Protein AF-A0A934A0W3-F1 (afdb_monomer)

Radius of gyration: 24.28 Å; Cα contacts (8 Å, |Δi|>4): 350; chains: 1; bounding box: 91×35×46 Å

Secondary structure (DSSP, 8-state):
-HHHHHHHHHHHHHHHHHHHHHHHHHHHHHHHHHHHHHHHHHS----STT--EETTEE--TTSEEETTTEEEEEETTEEEEEE-HHHHHHSTTPEEE-PPTT-EE-TTSEEEEEEETTEEEEEE-SS-EEEEEE---SBHHHH--SEEEEESSSGGGGS--HHHHHHHHHHHHHHHHHHIIIII--PPPTTS---GGGGGGS-HHHHHHHHHHHH----EE-

Mean predicted aligned error: 11.13 Å

pLDDT: mean 82.37, std 14.2, range [37.12, 97.44]

Sequence (222 aa):
MEGVLGFLTGLLARLGLLFAVPVAMALLLGVIALVMKLVRAAQPQPALAGAPTASWLSFDPEAAYAPGHTFLRAAGARLRIGLDDLALRLLPGAEVRGPDAGQELQAGDPLAVLRLGALEVPIPSPVPGKIVARNEARDLRSAGWLVEIEPVGEAHRSLPKGEAARAWLTQEAGRLVSFAERELGIAAADGGEVTIRSLDSVPEEKWRALLKEFLKSEARRG

Solvent-accessible surface area (backbone atoms only — not comparable to full-atom values): 12086 Å² total; per-residue (Å²): 116,70,69,59,56,56,48,51,52,55,50,51,54,54,51,52,52,65,52,49,52,57,52,52,49,51,52,49,52,48,50,52,54,48,50,52,49,51,50,61,71,66,45,72,62,77,77,55,78,88,46,57,62,24,77,91,35,47,55,61,58,83,27,26,45,40,87,43,35,33,30,39,33,79,56,81,91,27,35,34,34,23,68,35,49,65,45,53,60,74,42,73,86,26,34,72,43,68,60,70,72,69,42,76,40,49,60,61,39,69,58,31,32,31,36,44,89,63,34,34,37,39,38,44,23,87,47,29,26,31,32,73,40,69,53,84,55,65,48,59,78,74,40,74,31,50,36,30,27,44,58,58,78,65,70,68,73,79,36,36,38,40,68,54,30,37,54,49,45,34,50,51,50,54,50,48,37,56,43,33,38,73,78,68,68,43,75,54,47,104,78,65,47,66,69,64,86,59,53,93,75,54,54,69,67,62,48,39,52,50,38,35,69,47,33,64,14,77,54,40,81,108

Foldseek 3Di:
DVVVVVVVVVVVVVVVVVVVVVVVVVVVVVVVVVVVVVVVLPPQPPLQDPADDLQPWGDDQQWFAAQLQWIWHDDDLKTFIAGGRVVCLLQPPKWWDDDDAFDWAAFQPFPTWIDRPQKTWGQGHNATFGFHDAQPDGDRSRSRTGTMTNGDDDSSVPGDHHVRVSNVVNVVLQVLQVLCCPLVVQHADPRSDRPSPCVVVGDPVSSQVSSCNRNVIRMDGD

Structure (mmCIF, N/CA/C/O backbone):
data_AF-A0A934A0W3-F1
#
_entry.id   AF-A0A934A0W3-F1
#
loop_
_atom_site.group_PDB
_atom_site.id
_atom_site.type_symbol
_atom_site.label_atom_id
_atom_site.label_alt_id
_atom_site.label_comp_id
_atom_site.label_asym_id
_atom_site.label_entity_id
_atom_site.label_seq_id
_atom_site.pdbx_PDB_ins_code
_atom_site.Cartn_x
_atom_site.Cartn_y
_atom_site.Cartn_z
_atom_site.occupancy
_atom_site.B_iso_or_equiv
_atom_site.auth_seq_id
_atom_site.auth_comp_id
_atom_site.auth_asym_id
_atom_site.auth_atom_id
_atom_site.pdbx_PDB_model_num
ATOM 1 N N . MET A 1 1 ? -70.389 10.464 24.548 1.00 59.00 1 MET A N 1
ATOM 2 C CA . MET A 1 1 ? -69.630 9.986 23.368 1.00 59.00 1 MET A CA 1
ATOM 3 C C . MET A 1 1 ? -68.654 11.029 22.818 1.00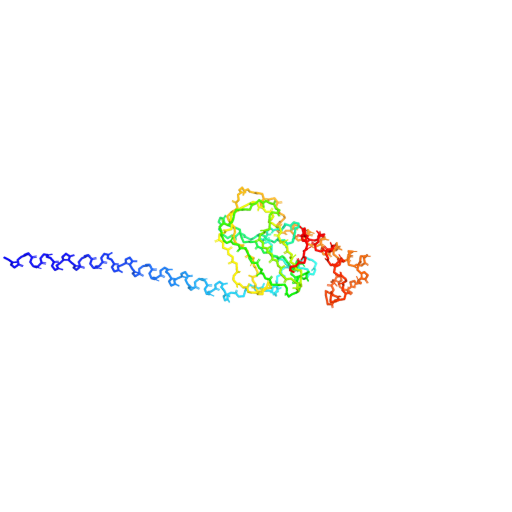 59.00 1 MET A C 1
ATOM 5 O O . MET A 1 1 ? -67.598 10.631 22.351 1.00 59.00 1 MET A O 1
ATOM 9 N N . GLU A 1 2 ? -68.930 12.333 22.929 1.00 60.69 2 GLU A N 1
ATOM 10 C CA . GLU A 1 2 ? -68.061 13.396 22.379 1.00 60.69 2 GLU A CA 1
ATOM 11 C C . GLU A 1 2 ? -66.665 13.492 23.033 1.00 60.69 2 GLU A C 1
ATOM 13 O O . GLU A 1 2 ? -65.673 13.705 22.340 1.00 60.69 2 GLU A O 1
ATOM 18 N N . GLY A 1 3 ? -66.543 13.231 24.341 1.00 65.00 3 GLY A N 1
ATOM 19 C CA . GLY A 1 3 ? -65.247 13.277 25.041 1.00 65.00 3 GLY A CA 1
ATOM 20 C C . GLY A 1 3 ? -64.248 12.185 24.630 1.00 65.00 3 GLY A C 1
ATOM 21 O O . GLY A 1 3 ? -63.042 12.414 24.657 1.00 65.00 3 GLY A O 1
ATOM 22 N N . VAL A 1 4 ? -64.727 11.016 24.190 1.00 70.44 4 VAL A N 1
ATOM 23 C CA . VAL A 1 4 ? -63.865 9.896 23.760 1.00 70.44 4 VAL A CA 1
ATOM 24 C C . VAL A 1 4 ? -63.236 10.191 22.394 1.00 70.44 4 VAL A C 1
ATOM 26 O O . VAL A 1 4 ? -62.063 9.899 22.176 1.00 70.44 4 VAL A O 1
ATOM 29 N N . LEU A 1 5 ? -63.983 10.842 21.498 1.00 70.06 5 LEU A N 1
ATOM 30 C CA . LEU A 1 5 ? -63.513 11.205 20.160 1.00 70.06 5 LEU A CA 1
ATOM 31 C C . LEU A 1 5 ? -62.466 12.334 20.200 1.00 70.06 5 LEU A C 1
ATOM 33 O O . LEU A 1 5 ? -61.468 12.278 19.480 1.00 70.06 5 LEU A O 1
ATOM 37 N N . GLY A 1 6 ? -62.638 13.315 21.095 1.00 70.06 6 GLY A N 1
ATOM 38 C CA . GLY A 1 6 ? -61.639 14.362 21.350 1.00 70.06 6 GLY A CA 1
ATOM 39 C C . GLY A 1 6 ? -60.352 13.825 21.994 1.00 70.06 6 GLY A C 1
ATOM 40 O O . GLY A 1 6 ? -59.249 14.262 21.667 1.00 70.06 6 GLY A O 1
ATOM 41 N N . PHE A 1 7 ? -60.473 12.818 22.865 1.00 71.00 7 PHE A N 1
ATOM 42 C CA . PHE A 1 7 ? -59.318 12.182 23.498 1.00 71.00 7 PHE A CA 1
ATOM 43 C C . PHE A 1 7 ? -58.517 11.319 22.509 1.00 71.00 7 PHE A C 1
ATOM 45 O O . PHE A 1 7 ? -57.290 11.401 22.478 1.00 71.00 7 PHE A O 1
ATOM 52 N N . LEU A 1 8 ? -59.192 10.547 21.645 1.00 68.19 8 LEU A N 1
ATOM 53 C CA . LEU A 1 8 ? -58.536 9.752 20.598 1.00 68.19 8 LEU A CA 1
ATOM 54 C C . LEU A 1 8 ? -57.828 10.621 19.551 1.00 68.19 8 LEU A C 1
ATOM 56 O O . LEU A 1 8 ? -56.711 10.304 19.151 1.00 68.19 8 LEU A O 1
ATOM 60 N N . THR A 1 9 ? -58.441 11.727 19.131 1.00 71.81 9 THR A N 1
ATOM 61 C CA . THR A 1 9 ? -57.832 12.654 18.160 1.00 71.81 9 THR A CA 1
ATOM 62 C C . THR A 1 9 ? -56.606 13.366 18.739 1.00 71.81 9 THR A C 1
ATOM 64 O O . THR A 1 9 ? -55.568 13.427 18.079 1.00 71.81 9 THR A O 1
ATOM 67 N N . GLY A 1 10 ? -56.664 13.814 19.998 1.00 70.44 10 GLY A N 1
ATOM 68 C CA . GLY A 1 10 ? -55.508 14.392 20.694 1.00 70.44 10 GLY A CA 1
ATOM 69 C C . GLY A 1 10 ? -54.366 13.394 20.936 1.00 70.44 10 GLY A C 1
ATOM 70 O O . GLY A 1 10 ? -53.190 13.754 20.830 1.00 70.44 10 GLY A O 1
ATOM 71 N N . LEU A 1 11 ? -54.693 12.128 21.219 1.00 71.44 11 LEU A N 1
ATOM 72 C CA . LEU A 1 11 ? -53.709 11.061 21.420 1.00 71.44 11 LEU A CA 1
ATOM 73 C C . LEU A 1 11 ? -53.010 10.671 20.108 1.00 71.44 11 LEU A C 1
ATOM 75 O O . LEU A 1 11 ? -51.785 10.543 20.084 1.00 71.44 11 LEU A O 1
ATOM 79 N N . LEU A 1 12 ? -53.764 10.558 19.009 1.00 72.25 12 LEU A N 1
ATOM 80 C CA . LEU A 1 12 ? -53.226 10.293 17.671 1.00 72.25 12 LEU A CA 1
ATOM 81 C C . LEU A 1 12 ? -52.304 11.424 17.188 1.00 72.25 12 LEU A C 1
ATOM 83 O O . LEU A 1 12 ? -51.239 11.148 16.637 1.00 72.25 12 LEU A O 1
ATOM 87 N N . ALA A 1 13 ? -52.652 12.686 17.461 1.00 71.75 13 ALA A N 1
ATOM 88 C CA . ALA A 1 13 ? -51.803 13.831 17.127 1.00 71.75 13 ALA A CA 1
ATOM 89 C C . ALA A 1 13 ? -50.462 13.820 17.891 1.00 71.75 13 ALA A C 1
ATOM 91 O O . ALA A 1 13 ? -49.409 14.093 17.310 1.00 71.75 13 ALA A O 1
ATOM 92 N N . ARG A 1 14 ? -50.471 13.455 19.182 1.00 66.50 14 ARG A N 1
ATOM 93 C CA . ARG A 1 14 ? -49.244 13.342 19.997 1.00 66.50 14 ARG A CA 1
ATOM 94 C C . ARG A 1 14 ? -48.360 12.164 19.591 1.00 66.50 14 ARG A C 1
ATOM 96 O O . ARG A 1 14 ? -47.140 12.311 19.572 1.00 66.50 14 ARG A O 1
ATOM 103 N N . LEU A 1 15 ? -48.955 11.026 19.232 1.00 70.06 15 LEU A N 1
ATOM 104 C CA . LEU A 1 15 ? -48.224 9.876 18.690 1.00 70.06 15 LEU A CA 1
ATOM 105 C C . LEU A 1 15 ? -47.585 10.205 17.335 1.00 70.06 15 LEU A C 1
ATOM 107 O O . LEU A 1 15 ? -46.418 9.890 17.127 1.00 70.06 15 LEU A O 1
ATOM 111 N N . GLY A 1 16 ? -48.296 10.913 16.452 1.00 71.31 16 GLY A N 1
ATOM 112 C CA . GLY A 1 16 ? -47.745 11.369 15.172 1.00 71.31 16 GLY A CA 1
ATOM 113 C C . GLY A 1 16 ? -46.494 12.239 15.336 1.00 71.31 16 GLY A C 1
ATOM 114 O O . GLY A 1 16 ? -45.506 12.034 14.633 1.00 71.31 16 GLY A O 1
ATOM 115 N N . LEU A 1 17 ? -46.488 13.150 16.316 1.00 69.75 17 LEU A N 1
ATOM 116 C CA . LEU A 1 17 ? -45.333 14.008 16.606 1.00 69.75 17 LEU A CA 1
ATOM 117 C C . LEU A 1 17 ? -44.132 13.219 17.161 1.00 69.75 17 LEU A C 1
ATOM 119 O O . LEU A 1 17 ? -42.989 13.496 16.794 1.00 69.75 17 LEU A O 1
ATOM 123 N N . LEU A 1 18 ? -44.389 12.207 17.999 1.00 74.88 18 LEU A N 1
ATOM 124 C CA . LEU A 1 18 ? -43.361 11.331 18.574 1.00 74.88 18 LEU A CA 1
ATOM 125 C C . LEU A 1 18 ? -42.627 10.491 17.528 1.00 74.88 18 LEU A C 1
ATOM 127 O O . LEU A 1 18 ? -41.458 10.194 17.737 1.00 74.88 18 LEU A O 1
ATOM 131 N N . PHE A 1 19 ? -43.273 10.134 16.414 1.00 79.06 19 PHE A N 1
ATOM 132 C CA . PHE A 1 19 ? -42.626 9.407 15.315 1.00 79.06 19 PHE A CA 1
ATOM 133 C C . PHE A 1 19 ? -42.090 10.329 14.215 1.00 79.06 19 PHE A C 1
ATOM 135 O O . PHE A 1 19 ? -41.085 10.001 13.585 1.00 79.06 19 PHE A O 1
ATOM 142 N N . ALA A 1 20 ? -42.684 11.508 14.020 1.00 82.56 20 ALA A N 1
ATOM 143 C CA . ALA A 1 20 ? -42.208 12.477 13.035 1.00 82.56 20 ALA A CA 1
ATOM 144 C C . ALA A 1 20 ? -40.792 12.987 13.351 1.00 82.56 20 ALA A C 1
ATOM 146 O O . ALA A 1 20 ? -39.960 13.095 12.451 1.00 82.56 20 ALA A O 1
ATOM 147 N N . VAL A 1 21 ? -40.490 13.257 14.627 1.00 84.81 21 VAL A N 1
ATOM 148 C CA . VAL A 1 21 ? -39.180 13.791 15.036 1.00 84.81 21 VAL A CA 1
ATOM 149 C C . VAL A 1 21 ? -38.040 12.771 14.852 1.00 84.81 21 VAL A C 1
ATOM 151 O O . VAL A 1 21 ? -37.040 13.132 14.233 1.00 84.81 21 VAL A O 1
ATOM 154 N N . PRO A 1 22 ? -38.151 11.498 15.286 1.00 84.94 22 PRO A N 1
ATOM 155 C CA . PRO A 1 22 ? -37.137 10.476 15.024 1.00 84.94 22 PRO A CA 1
ATOM 156 C C . PRO A 1 22 ? -36.930 10.196 13.538 1.00 84.94 22 PRO A C 1
ATOM 158 O O . PRO A 1 22 ? -35.794 10.015 13.113 1.00 84.94 22 PRO A O 1
ATOM 161 N N . VAL A 1 23 ? -38.004 10.188 12.741 1.00 90.00 23 VAL A N 1
ATOM 162 C CA . VAL A 1 23 ? -37.904 9.976 11.289 1.00 90.00 23 VAL A CA 1
ATOM 163 C C . VAL A 1 23 ? -37.172 11.143 10.628 1.00 90.00 23 VAL A C 1
ATOM 165 O O . VAL A 1 23 ? -36.243 10.918 9.855 1.00 90.00 23 VAL A O 1
ATOM 168 N N . ALA A 1 24 ? -37.512 12.385 10.981 1.00 87.56 24 ALA A N 1
ATOM 169 C CA . ALA A 1 24 ? -36.798 13.564 10.496 1.00 87.56 24 ALA A CA 1
ATOM 170 C C . ALA A 1 24 ? -35.322 13.568 10.938 1.00 87.56 24 ALA A C 1
ATOM 172 O O . ALA A 1 24 ? -34.443 13.879 10.136 1.00 87.56 24 ALA A O 1
ATOM 173 N N . MET A 1 25 ? -35.033 13.160 12.179 1.00 87.06 25 MET A N 1
ATOM 174 C CA . MET A 1 25 ? -33.668 13.037 12.700 1.00 87.06 25 MET A CA 1
ATOM 175 C C . MET A 1 25 ? -32.871 11.959 11.954 1.00 87.06 25 MET A C 1
ATOM 177 O O . MET A 1 25 ? -31.725 12.190 11.580 1.00 87.06 25 MET A O 1
ATOM 181 N N . ALA A 1 26 ? -33.471 10.796 11.691 1.00 89.19 26 ALA A N 1
ATOM 182 C CA . ALA A 1 26 ? -32.835 9.712 10.946 1.00 89.19 26 ALA A CA 1
ATOM 183 C C . ALA A 1 26 ? -32.552 10.112 9.491 1.00 89.19 26 ALA A C 1
ATOM 185 O O . ALA A 1 26 ? -31.470 9.829 8.977 1.00 89.19 26 ALA A O 1
ATOM 186 N N . LEU A 1 27 ? -33.482 10.826 8.847 1.00 92.44 27 LEU A N 1
ATOM 187 C CA . LEU A 1 27 ? -33.280 11.388 7.510 1.00 92.44 27 LEU A CA 1
ATOM 188 C C . LEU A 1 27 ? -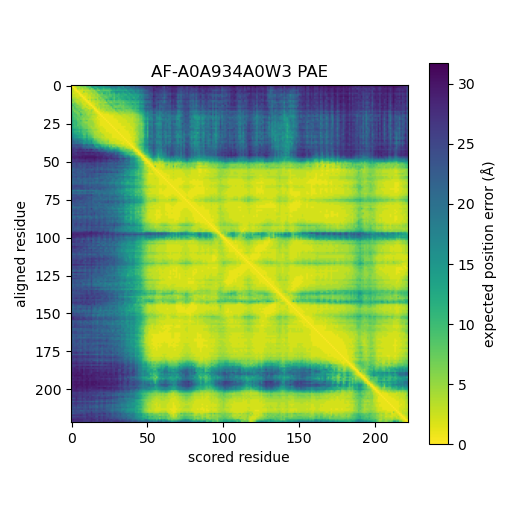32.154 12.425 7.507 1.00 92.44 27 LEU A C 1
ATOM 190 O O . LEU A 1 27 ? -31.287 12.372 6.640 1.00 92.44 27 LEU A O 1
ATOM 194 N N . LEU A 1 28 ? -32.110 13.318 8.500 1.00 92.12 28 LEU A N 1
ATOM 195 C CA . LEU A 1 28 ? -31.051 14.319 8.630 1.00 92.12 28 LEU A CA 1
ATOM 196 C C . LEU A 1 28 ? -29.677 13.666 8.840 1.00 92.12 28 LEU A C 1
ATOM 198 O O . LEU A 1 28 ? -28.723 14.016 8.150 1.00 92.12 28 LEU A O 1
ATOM 202 N N . LEU A 1 29 ? -29.576 12.680 9.737 1.00 91.56 29 LEU A N 1
ATOM 203 C CA . LEU A 1 29 ? -28.344 11.917 9.960 1.00 91.56 29 LEU A CA 1
ATOM 204 C C . LEU A 1 29 ? -27.926 11.133 8.709 1.00 91.56 29 LEU A C 1
ATOM 206 O O . LEU A 1 29 ? -26.739 11.084 8.391 1.00 91.56 29 LEU A O 1
ATOM 210 N N . GLY A 1 30 ? -28.885 10.574 7.968 1.00 85.56 30 GLY A N 1
ATOM 211 C CA . GLY A 1 30 ? -28.646 9.901 6.692 1.00 85.56 30 GLY A CA 1
ATOM 212 C C . GLY A 1 30 ? -28.110 10.848 5.618 1.00 85.56 30 GLY A C 1
ATOM 213 O O . GLY A 1 30 ? -27.139 10.515 4.941 1.00 85.56 30 GLY A O 1
ATOM 214 N N . VAL A 1 31 ? -28.674 12.054 5.508 1.00 86.00 31 VAL A N 1
ATOM 215 C CA . VAL A 1 31 ? -28.188 13.104 4.600 1.00 86.00 31 VAL A CA 1
ATOM 216 C C . VAL A 1 31 ? -26.795 13.569 5.011 1.00 86.00 31 VAL A C 1
ATOM 218 O O . VAL A 1 31 ? -25.926 13.665 4.153 1.00 86.00 31 VAL A O 1
ATOM 221 N N . ILE A 1 32 ? -26.533 13.786 6.303 1.00 80.31 32 ILE A N 1
ATOM 222 C CA . ILE A 1 32 ? -25.193 14.141 6.797 1.00 80.31 32 ILE A CA 1
ATOM 223 C C . ILE A 1 32 ? -24.192 13.029 6.469 1.00 80.31 32 ILE A C 1
ATOM 225 O O . ILE A 1 32 ? -23.113 13.312 5.957 1.00 80.31 32 ILE A O 1
ATOM 229 N N . ALA A 1 33 ? -24.537 11.762 6.699 1.00 69.00 33 ALA A N 1
ATOM 230 C CA . ALA A 1 33 ? -23.673 10.631 6.369 1.00 69.00 33 ALA A CA 1
ATOM 231 C C . ALA A 1 33 ? -23.427 10.508 4.855 1.00 69.00 33 ALA A C 1
ATOM 233 O O . ALA A 1 33 ? -22.303 10.220 4.438 1.00 69.00 33 ALA A O 1
ATOM 234 N N . LEU A 1 34 ? -24.449 10.765 4.033 1.00 75.44 34 LEU A N 1
ATOM 235 C CA . LEU A 1 34 ? -24.351 10.769 2.576 1.00 75.44 34 LEU A CA 1
ATOM 236 C C . LEU A 1 34 ? -23.472 11.919 2.080 1.00 75.44 34 LEU A C 1
ATOM 238 O O . LEU A 1 34 ? -22.562 11.685 1.292 1.00 75.44 34 LEU A O 1
ATOM 242 N N . VAL A 1 35 ? -23.678 13.135 2.587 1.00 75.56 35 VAL A N 1
ATOM 243 C CA . VAL A 1 35 ? -22.840 14.303 2.291 1.00 75.56 35 VAL A CA 1
ATOM 244 C C . VAL A 1 35 ? -21.406 14.041 2.735 1.00 75.56 35 VAL A C 1
ATOM 246 O O . VAL A 1 35 ? -20.491 14.282 1.964 1.00 75.56 35 VAL A O 1
ATOM 249 N N . MET A 1 36 ? -21.177 13.459 3.912 1.00 66.06 36 MET A N 1
ATOM 250 C CA . MET A 1 36 ? -19.836 13.081 4.370 1.00 66.06 36 MET A CA 1
ATOM 251 C C . MET A 1 36 ? -19.199 12.002 3.486 1.00 66.06 36 MET A C 1
ATOM 253 O O . MET A 1 36 ? -17.994 12.053 3.253 1.00 66.06 36 MET A O 1
ATOM 257 N N . LYS A 1 37 ? -19.971 11.039 2.965 1.00 60.91 37 LYS A N 1
ATOM 258 C CA . LYS A 1 37 ? -19.494 10.057 1.975 1.00 60.91 37 LYS A CA 1
ATOM 259 C C . LYS A 1 37 ? -19.127 10.726 0.653 1.00 60.91 37 LYS A C 1
ATOM 261 O O . LYS A 1 37 ? -18.046 10.465 0.141 1.00 60.91 37 LYS A O 1
ATOM 266 N N . LEU A 1 38 ? -19.985 11.606 0.142 1.00 63.31 38 LEU A N 1
ATOM 267 C CA . LEU A 1 38 ? -19.758 12.345 -1.100 1.00 63.31 38 LEU A CA 1
ATOM 268 C C . LEU A 1 38 ? -18.568 13.294 -0.970 1.00 63.31 38 LEU A C 1
ATOM 270 O O . LEU A 1 38 ? -17.714 13.303 -1.840 1.00 63.31 38 LEU A O 1
ATOM 274 N N . VAL A 1 39 ? -18.449 14.018 0.144 1.00 62.41 39 VAL A N 1
ATOM 275 C CA . VAL A 1 39 ? -17.303 14.882 0.446 1.00 62.41 39 VAL A CA 1
ATOM 276 C C . VAL A 1 39 ? -16.032 14.055 0.606 1.00 62.41 39 VAL A C 1
ATOM 278 O O . VAL A 1 39 ? -15.012 14.466 0.090 1.00 62.41 39 VAL A O 1
ATOM 281 N N . ARG A 1 40 ? -16.051 12.878 1.245 1.00 55.53 40 ARG A N 1
ATOM 282 C CA . ARG A 1 40 ? -14.865 11.998 1.343 1.00 55.53 40 ARG A CA 1
ATOM 283 C C . ARG A 1 40 ? -14.474 11.345 0.015 1.00 55.53 40 ARG A C 1
ATOM 285 O O . ARG A 1 40 ? -13.294 11.102 -0.186 1.00 55.53 40 ARG A O 1
ATOM 292 N N . ALA A 1 41 ? -15.443 11.053 -0.851 1.00 51.50 41 ALA A N 1
ATOM 293 C CA . ALA A 1 41 ? -15.217 10.532 -2.199 1.00 51.50 41 ALA A CA 1
ATOM 294 C C . ALA A 1 41 ? -14.770 11.630 -3.180 1.00 51.50 41 ALA A C 1
ATOM 296 O O . ALA A 1 41 ? -14.056 11.347 -4.135 1.00 51.50 41 ALA A O 1
ATOM 297 N N . ALA A 1 42 ? -15.191 12.874 -2.934 1.00 41.03 42 ALA A N 1
ATOM 298 C CA . ALA A 1 42 ? -14.855 14.053 -3.723 1.00 41.03 42 ALA A CA 1
ATOM 299 C C . ALA A 1 42 ? -13.685 14.855 -3.149 1.00 41.03 42 ALA A C 1
ATOM 301 O O . ALA A 1 42 ? -13.209 15.759 -3.826 1.00 41.03 42 ALA A O 1
ATOM 302 N N . GLN A 1 43 ? -13.218 14.561 -1.930 1.00 43.69 43 GLN A N 1
ATOM 303 C CA . GLN A 1 43 ? -11.914 15.012 -1.476 1.00 43.69 43 GLN A CA 1
ATOM 304 C C . GLN A 1 43 ? -10.918 14.257 -2.346 1.00 43.69 43 GLN A C 1
ATOM 306 O O . GLN A 1 43 ? -10.766 13.046 -2.152 1.00 43.69 43 GLN A O 1
ATOM 311 N N . PRO A 1 44 ? -10.249 14.923 -3.306 1.00 37.12 44 PRO A N 1
ATOM 312 C CA . PRO A 1 44 ? -9.066 14.319 -3.863 1.00 37.12 44 PRO A CA 1
ATOM 313 C C . PRO A 1 44 ? -8.177 14.079 -2.651 1.00 37.12 44 PRO A C 1
ATOM 315 O O . PRO A 1 44 ? -7.837 15.020 -1.927 1.00 37.12 44 PRO A O 1
ATOM 318 N N . GLN A 1 45 ? -7.831 12.821 -2.377 1.00 46.94 45 GLN A N 1
ATOM 319 C CA . GLN A 1 45 ? -6.609 12.636 -1.621 1.00 46.94 45 GLN A CA 1
ATOM 320 C C . GLN A 1 45 ? -5.569 13.436 -2.382 1.00 46.94 45 GLN A C 1
ATOM 322 O O . GLN A 1 45 ? -5.526 13.290 -3.609 1.00 46.94 45 GLN A O 1
ATOM 327 N N . PRO A 1 46 ? -4.834 14.345 -1.723 1.00 43.31 46 PRO A N 1
ATOM 328 C CA . PRO A 1 46 ? -3.786 15.068 -2.398 1.00 43.31 46 PRO A CA 1
ATOM 329 C C . PRO A 1 46 ? -2.869 13.977 -2.923 1.00 43.31 46 PRO A C 1
ATOM 331 O O . PRO A 1 46 ? -2.150 13.332 -2.163 1.00 43.31 46 PRO A O 1
ATOM 334 N N . ALA A 1 47 ? -2.986 13.687 -4.215 1.00 47.06 47 ALA A N 1
ATOM 335 C CA . ALA A 1 47 ? -2.092 12.809 -4.917 1.00 47.06 47 ALA A CA 1
ATOM 336 C C . ALA A 1 47 ? -0.799 13.613 -5.002 1.00 47.06 47 ALA A C 1
ATOM 338 O O . ALA A 1 47 ? -0.530 14.292 -5.983 1.00 47.06 47 ALA A O 1
ATOM 339 N N . LEU A 1 48 ? -0.084 13.618 -3.876 1.00 52.22 48 LEU A N 1
ATOM 340 C CA . LEU A 1 48 ? 1.336 13.858 -3.707 1.00 52.22 48 LEU A CA 1
ATOM 341 C C . LEU A 1 48 ? 1.858 15.253 -4.107 1.00 52.22 48 LEU A C 1
ATOM 343 O O . LEU A 1 48 ? 3.019 15.558 -3.852 1.00 52.22 48 LEU A O 1
ATOM 347 N N . ALA A 1 49 ? 1.017 16.146 -4.635 1.00 45.81 49 ALA A N 1
ATOM 348 C CA . ALA A 1 49 ? 1.383 17.525 -4.934 1.00 45.81 49 ALA A CA 1
ATOM 349 C C . ALA A 1 49 ? 1.623 18.314 -3.632 1.00 45.81 49 ALA A C 1
ATOM 351 O O . ALA A 1 49 ? 0.682 18.684 -2.933 1.00 45.81 49 ALA A O 1
ATOM 352 N N . GLY A 1 50 ? 2.899 18.547 -3.306 1.00 56.75 50 GLY A N 1
ATOM 353 C CA . GLY A 1 50 ? 3.334 19.261 -2.099 1.00 56.75 50 GLY A CA 1
ATOM 354 C C . GLY A 1 50 ? 3.484 18.392 -0.843 1.00 56.75 50 GLY A C 1
ATOM 355 O O . GLY A 1 50 ? 3.753 18.934 0.227 1.00 56.75 50 GLY A O 1
ATOM 356 N N . ALA A 1 51 ? 3.329 17.068 -0.951 1.00 69.88 51 ALA A N 1
ATOM 357 C CA . ALA A 1 51 ? 3.599 16.162 0.164 1.00 69.88 51 ALA A CA 1
ATOM 358 C C . ALA A 1 51 ? 5.110 16.112 0.476 1.00 69.88 51 ALA A C 1
ATOM 360 O O . ALA A 1 51 ? 5.922 16.201 -0.452 1.00 69.88 51 ALA A O 1
ATOM 361 N N . PRO A 1 52 ? 5.509 15.937 1.752 1.00 78.75 52 PRO A N 1
ATOM 362 C CA . PRO A 1 52 ? 6.896 15.663 2.102 1.00 78.75 52 PRO A CA 1
ATOM 363 C C . PRO A 1 52 ? 7.443 14.472 1.315 1.00 78.75 52 PRO A C 1
ATOM 365 O O . PRO A 1 52 ? 6.728 13.503 1.040 1.00 78.75 52 PRO A O 1
ATOM 368 N N . THR A 1 53 ? 8.729 14.533 0.978 1.00 85.81 53 THR A N 1
ATOM 369 C CA . THR A 1 53 ? 9.404 13.458 0.255 1.00 85.81 53 THR A CA 1
ATOM 370 C C . THR A 1 53 ? 10.472 12.774 1.105 1.00 85.81 53 THR A C 1
ATOM 372 O O . THR A 1 53 ? 11.228 13.392 1.870 1.00 85.81 53 THR A O 1
ATOM 375 N N . ALA A 1 54 ? 10.525 11.456 0.962 1.00 84.00 54 ALA A N 1
ATOM 376 C CA . ALA A 1 54 ? 11.617 10.597 1.373 1.00 84.00 54 ALA A CA 1
ATOM 377 C C . ALA A 1 54 ? 12.388 10.223 0.102 1.00 84.00 54 ALA A C 1
ATOM 379 O O . ALA A 1 54 ? 11.937 9.388 -0.680 1.00 84.00 54 ALA A O 1
ATOM 380 N N . SER A 1 55 ? 13.517 10.893 -0.152 1.00 86.25 55 SER A N 1
ATOM 381 C CA . SER A 1 55 ? 14.159 10.880 -1.474 1.00 86.25 55 SER A CA 1
ATOM 382 C C . SER A 1 55 ? 13.183 11.391 -2.555 1.00 86.25 55 SER A C 1
ATOM 384 O O . SER A 1 55 ? 12.701 12.520 -2.453 1.00 86.25 55 SER A O 1
ATOM 386 N N . TRP A 1 56 ? 12.857 10.569 -3.552 1.00 84.94 56 TRP A N 1
ATOM 387 C CA . TRP A 1 56 ? 11.889 10.838 -4.621 1.00 84.94 56 TRP A CA 1
ATOM 388 C C . TRP A 1 56 ? 10.497 10.227 -4.365 1.00 84.94 56 TRP A C 1
ATOM 390 O O . TRP A 1 56 ? 9.604 10.362 -5.202 1.00 84.94 56 TRP A O 1
ATOM 400 N N . LEU A 1 57 ? 10.299 9.567 -3.219 1.00 89.38 57 LEU A N 1
ATOM 401 C CA . LEU A 1 57 ? 9.015 8.999 -2.810 1.00 89.38 57 LEU A CA 1
ATOM 402 C C . LEU A 1 57 ? 8.229 10.001 -1.979 1.00 89.38 57 LEU A C 1
ATOM 404 O O . LEU A 1 57 ? 8.730 10.527 -0.984 1.00 89.38 57 LEU A O 1
ATOM 408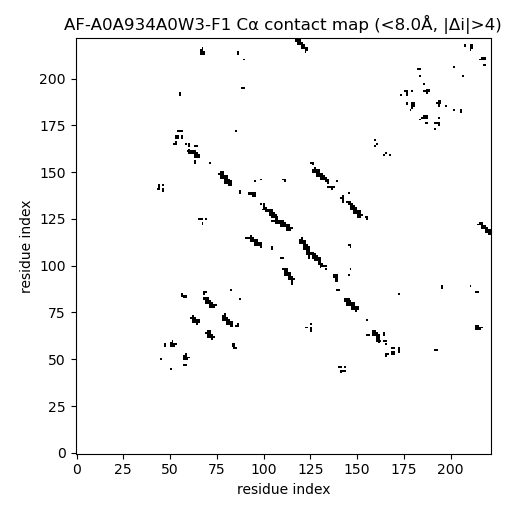 N N . SER A 1 58 ? 6.973 10.225 -2.335 1.00 90.00 58 SER A N 1
ATOM 409 C CA . SER A 1 58 ? 6.072 11.005 -1.490 1.00 90.00 58 SER A CA 1
ATOM 410 C C . SER A 1 58 ? 5.524 10.160 -0.339 1.00 90.00 58 SER A C 1
ATOM 412 O O . SER A 1 58 ? 5.218 8.978 -0.512 1.00 90.00 58 SER A O 1
ATOM 414 N N . PHE A 1 59 ? 5.375 10.762 0.842 1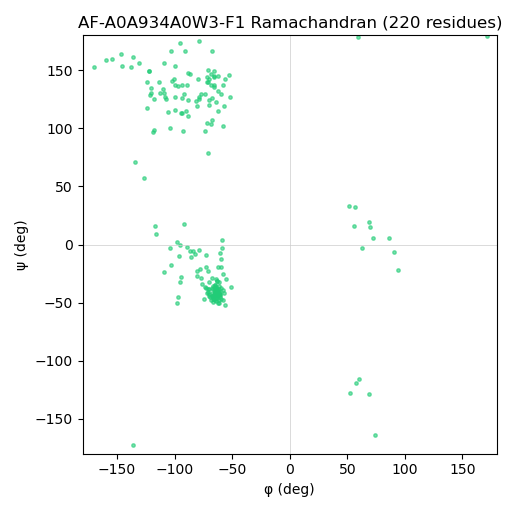.00 92.25 59 PHE A N 1
ATOM 415 C CA . PHE A 1 59 ? 4.873 10.057 2.023 1.00 92.25 59 PHE A CA 1
ATOM 416 C C . PHE A 1 59 ? 4.037 10.960 2.940 1.00 92.25 59 PHE A C 1
ATOM 418 O O . PHE A 1 59 ? 4.055 12.184 2.829 1.00 92.25 59 PHE A O 1
ATOM 425 N N . ASP A 1 60 ? 3.286 10.332 3.840 1.00 90.88 60 ASP A N 1
ATOM 426 C CA . ASP A 1 60 ? 2.495 10.973 4.883 1.00 90.88 60 ASP A CA 1
ATOM 427 C C . ASP A 1 60 ? 3.186 10.775 6.244 1.00 90.88 60 ASP A C 1
ATOM 429 O O . ASP A 1 60 ? 3.253 9.639 6.720 1.00 90.88 60 ASP A O 1
ATOM 433 N N . PRO A 1 61 ? 3.678 11.843 6.898 1.00 89.25 61 PRO A N 1
ATOM 434 C CA . PRO A 1 61 ? 4.322 11.751 8.210 1.00 89.25 61 PRO A CA 1
ATOM 435 C C . PRO A 1 61 ? 3.444 11.141 9.312 1.00 89.25 61 PRO A C 1
ATOM 437 O O . PRO A 1 61 ? 3.980 10.560 10.259 1.00 89.25 61 PRO A O 1
ATOM 440 N N . GLU A 1 62 ? 2.118 11.236 9.180 1.00 91.25 62 GLU A N 1
ATOM 441 C CA . GLU A 1 62 ? 1.148 10.741 10.165 1.00 91.25 62 GLU A CA 1
ATOM 442 C C . GLU A 1 62 ? 0.799 9.254 9.971 1.00 91.25 62 GLU A C 1
ATOM 444 O O . GLU A 1 62 ? 0.169 8.626 10.834 1.00 91.25 62 GLU A O 1
ATOM 449 N N . ALA A 1 63 ? 1.210 8.660 8.848 1.00 95.25 63 ALA A N 1
ATOM 450 C CA . ALA A 1 63 ? 1.000 7.249 8.559 1.00 95.25 63 ALA A CA 1
ATOM 451 C C . ALA A 1 63 ? 2.140 6.375 9.108 1.00 95.25 63 ALA A C 1
ATOM 453 O O . ALA A 1 63 ? 3.305 6.769 9.159 1.00 95.25 63 ALA A O 1
ATOM 454 N N . ALA A 1 64 ? 1.787 5.153 9.510 1.00 97.25 64 ALA A N 1
ATOM 455 C CA . ALA A 1 64 ? 2.747 4.078 9.756 1.00 97.25 64 ALA A CA 1
ATOM 456 C C . ALA A 1 64 ? 3.035 3.326 8.459 1.00 97.25 64 ALA A C 1
ATOM 458 O O . ALA A 1 64 ? 2.122 3.141 7.662 1.00 97.25 64 ALA A O 1
ATOM 459 N N . TYR A 1 65 ? 4.256 2.837 8.278 1.00 97.44 65 TYR A N 1
ATOM 460 C CA . TYR A 1 65 ? 4.655 2.117 7.068 1.00 97.44 65 TYR A CA 1
ATOM 461 C C . TYR A 1 65 ? 5.112 0.703 7.394 1.00 97.44 65 TYR A C 1
ATOM 463 O O . TYR A 1 65 ? 5.864 0.496 8.341 1.00 97.44 65 TYR A O 1
ATOM 471 N N . ALA A 1 66 ? 4.647 -0.279 6.627 1.00 97.25 66 ALA A N 1
ATOM 472 C CA . ALA A 1 66 ? 5.016 -1.676 6.816 1.00 97.25 66 ALA A CA 1
ATOM 473 C C . ALA A 1 66 ? 5.936 -2.186 5.693 1.00 97.25 66 ALA A C 1
ATOM 475 O O . ALA A 1 66 ? 5.856 -1.682 4.572 1.00 97.25 66 ALA A O 1
ATOM 476 N N . PRO A 1 67 ? 6.741 -3.239 5.942 1.00 94.88 67 PRO A N 1
ATOM 477 C CA . PRO A 1 67 ? 7.729 -3.751 4.983 1.00 94.88 67 PRO A CA 1
ATOM 478 C C . PRO A 1 67 ? 7.196 -4.234 3.625 1.00 94.88 67 PRO A C 1
ATOM 480 O O . PRO A 1 67 ? 7.999 -4.492 2.739 1.00 94.88 67 PRO A O 1
ATOM 483 N N . GLY A 1 68 ? 5.880 -4.412 3.471 1.00 95.81 68 GLY A N 1
ATOM 484 C CA . GLY A 1 68 ? 5.221 -4.725 2.194 1.00 95.81 68 GLY A CA 1
ATOM 485 C C . GLY A 1 68 ? 4.757 -3.489 1.418 1.00 95.81 68 GLY A C 1
ATOM 486 O O . GLY A 1 68 ? 3.868 -3.604 0.578 1.00 95.81 68 GLY A O 1
ATOM 487 N N . HIS A 1 69 ? 5.291 -2.307 1.745 1.00 96.38 69 HIS A N 1
ATOM 488 C CA . HIS A 1 69 ? 4.913 -1.017 1.154 1.00 96.38 69 HIS A CA 1
ATOM 489 C C . HIS A 1 69 ? 3.422 -0.677 1.279 1.00 96.38 69 HIS A C 1
ATOM 491 O O . HIS A 1 69 ? 2.819 0.009 0.449 1.00 96.38 69 HIS A O 1
ATOM 497 N N . THR A 1 70 ? 2.825 -1.138 2.378 1.00 96.00 70 THR A N 1
ATOM 498 C CA . THR A 1 70 ? 1.511 -0.689 2.824 1.00 96.00 70 THR A CA 1
ATOM 499 C C . THR A 1 70 ? 1.671 0.390 3.882 1.00 96.00 70 THR A C 1
ATOM 501 O O . THR A 1 70 ? 2.444 0.207 4.827 1.00 96.00 70 THR A O 1
ATOM 504 N N . PHE A 1 71 ? 0.888 1.459 3.794 1.00 96.75 71 PHE A N 1
ATOM 505 C CA . PHE A 1 71 ? 0.776 2.428 4.879 1.00 96.75 71 PHE A CA 1
ATOM 506 C C . PHE A 1 71 ? -0.493 2.181 5.701 1.00 96.75 71 PHE A C 1
ATOM 508 O O . PHE A 1 71 ? -1.489 1.669 5.188 1.00 96.75 71 PHE A O 1
ATOM 515 N N . LEU A 1 72 ? -0.471 2.579 6.971 1.00 97.25 72 LEU A N 1
ATOM 516 C CA . LEU A 1 72 ? -1.591 2.525 7.901 1.00 97.25 72 LEU A CA 1
ATOM 517 C C . LEU A 1 72 ? -1.851 3.929 8.452 1.00 97.25 72 LEU A C 1
ATOM 519 O O . LEU A 1 72 ? -1.010 4.499 9.150 1.00 97.25 72 LEU A O 1
ATOM 523 N N . ARG A 1 73 ? -3.037 4.474 8.175 1.00 95.62 73 ARG A N 1
ATOM 524 C CA . ARG A 1 73 ? -3.496 5.772 8.686 1.00 95.62 73 ARG A CA 1
ATOM 525 C C . ARG A 1 73 ? -4.618 5.570 9.698 1.00 95.62 73 ARG A C 1
ATOM 527 O O . ARG A 1 73 ? -5.558 4.816 9.447 1.00 95.62 73 ARG A O 1
ATOM 534 N N . ALA A 1 74 ? -4.541 6.260 10.833 1.00 93.19 74 ALA A N 1
ATOM 535 C CA . ALA A 1 74 ? -5.592 6.204 11.843 1.00 93.19 74 ALA A CA 1
ATOM 536 C C . ALA A 1 74 ? -6.906 6.814 11.320 1.00 93.19 74 ALA A C 1
ATOM 538 O O . ALA A 1 74 ? -6.919 7.872 10.691 1.00 93.19 74 ALA A O 1
ATOM 539 N N . ALA A 1 75 ? -8.020 6.146 11.610 1.00 91.50 75 ALA A N 1
ATOM 540 C CA . ALA A 1 75 ? -9.381 6.583 11.321 1.00 91.50 75 ALA A CA 1
ATOM 541 C C . ALA A 1 75 ? -10.248 6.348 12.571 1.00 91.50 75 ALA A C 1
ATOM 543 O O . ALA A 1 75 ? -11.063 5.427 12.637 1.00 91.50 75 ALA A O 1
ATOM 544 N N . GLY A 1 76 ? -10.025 7.157 13.611 1.00 91.62 76 GLY A N 1
ATOM 545 C CA . GLY A 1 76 ? -10.561 6.888 14.948 1.00 91.62 76 GLY A CA 1
ATOM 546 C C . GLY A 1 76 ? -9.877 5.665 15.565 1.00 91.62 76 GLY A C 1
ATOM 547 O O . GLY A 1 76 ? -8.653 5.592 15.573 1.00 91.62 76 GLY A O 1
ATOM 548 N N . ALA A 1 77 ? -10.659 4.695 16.045 1.00 90.88 77 ALA A N 1
ATOM 549 C CA . ALA A 1 77 ? -10.142 3.419 16.563 1.00 90.88 77 ALA A CA 1
ATOM 550 C C . ALA A 1 77 ? -9.765 2.406 15.459 1.00 90.88 77 ALA A C 1
ATOM 552 O O . ALA A 1 77 ? -9.269 1.321 15.752 1.00 90.88 77 ALA A O 1
ATOM 553 N N . ARG A 1 78 ? -10.024 2.741 14.191 1.00 95.88 78 ARG A N 1
ATOM 554 C CA . ARG A 1 78 ? -9.777 1.887 13.024 1.00 95.88 78 ARG A CA 1
ATOM 555 C C . ARG A 1 78 ? -8.532 2.330 12.273 1.00 95.88 78 ARG A C 1
ATOM 557 O O . ARG A 1 78 ? -8.036 3.441 12.465 1.00 95.88 78 ARG A O 1
ATOM 564 N N . LEU A 1 79 ? -8.065 1.478 11.370 1.00 96.19 79 LEU A N 1
ATOM 565 C CA . LEU A 1 79 ? -6.920 1.753 10.511 1.00 96.19 79 LEU A CA 1
ATOM 566 C C . LEU A 1 79 ? -7.338 1.666 9.050 1.00 96.19 79 LEU A C 1
ATOM 568 O O . LEU A 1 79 ? -7.898 0.662 8.620 1.00 96.19 79 LEU A O 1
ATOM 572 N N . ARG A 1 80 ? -7.030 2.702 8.273 1.00 95.31 80 ARG A N 1
ATOM 573 C CA . ARG A 1 80 ? -7.069 2.634 6.813 1.00 95.31 80 ARG A CA 1
ATOM 574 C C . ARG A 1 80 ? -5.724 2.161 6.311 1.00 95.31 80 ARG A C 1
ATOM 576 O O . ARG A 1 80 ? -4.711 2.784 6.618 1.00 95.31 80 ARG A O 1
ATOM 583 N N . ILE A 1 81 ? -5.735 1.083 5.543 1.00 95.25 81 ILE A N 1
ATOM 584 C CA . ILE A 1 81 ? -4.541 0.486 4.959 1.00 95.25 81 ILE A CA 1
ATOM 585 C C . ILE A 1 81 ? -4.551 0.759 3.463 1.00 95.25 81 ILE A C 1
ATOM 587 O O . ILE A 1 81 ? -5.543 0.479 2.790 1.00 95.25 81 ILE A O 1
ATOM 591 N N . GLY A 1 82 ? -3.463 1.321 2.950 1.00 94.00 82 GLY A N 1
ATOM 592 C CA . GLY A 1 82 ? -3.256 1.605 1.532 1.00 94.00 82 GLY A CA 1
ATOM 593 C C . GLY A 1 82 ? -1.856 1.227 1.074 1.00 94.00 82 GLY A C 1
ATOM 594 O O . GLY A 1 82 ? -1.103 0.631 1.835 1.00 94.00 82 GLY A O 1
ATOM 595 N N . LEU A 1 83 ? -1.515 1.586 -0.161 1.00 94.06 83 LEU A N 1
ATOM 596 C CA . LEU A 1 83 ? -0.176 1.409 -0.725 1.00 94.06 83 LEU A CA 1
ATOM 597 C C . LEU A 1 83 ? 0.583 2.729 -0.731 1.00 94.06 83 LEU A C 1
ATOM 599 O O . LEU A 1 83 ? -0.012 3.775 -0.997 1.00 94.06 83 LEU A O 1
ATOM 603 N N . ASP A 1 84 ? 1.877 2.679 -0.432 1.00 94.00 84 ASP A N 1
ATOM 604 C CA . ASP A 1 84 ? 2.743 3.851 -0.525 1.00 94.00 84 ASP A CA 1
ATOM 605 C C . ASP A 1 84 ? 3.174 4.156 -1.969 1.00 94.00 84 ASP A C 1
ATOM 607 O O . ASP A 1 84 ? 2.856 3.424 -2.911 1.00 94.00 84 ASP A O 1
ATOM 611 N N . ASP A 1 85 ? 3.884 5.272 -2.155 1.00 91.31 85 ASP A N 1
ATOM 612 C CA . ASP A 1 85 ? 4.291 5.719 -3.487 1.00 91.31 85 ASP A CA 1
ATOM 613 C C . ASP A 1 85 ? 5.205 4.703 -4.193 1.00 91.31 85 ASP A C 1
ATOM 615 O O . ASP A 1 85 ? 5.092 4.535 -5.406 1.00 91.31 85 ASP A O 1
ATOM 619 N N . LEU A 1 86 ? 6.040 3.951 -3.462 1.00 92.31 86 LEU A N 1
ATOM 620 C CA . LEU A 1 86 ? 6.891 2.923 -4.062 1.00 92.31 86 LEU A CA 1
ATOM 621 C C . LEU A 1 86 ? 6.018 1.791 -4.606 1.00 92.31 86 LEU A C 1
ATOM 623 O O . LEU A 1 86 ? 6.139 1.444 -5.780 1.00 92.31 86 LEU A O 1
ATOM 627 N N . ALA A 1 87 ? 5.081 1.265 -3.816 1.00 92.69 87 ALA A N 1
ATOM 628 C CA . ALA A 1 87 ? 4.164 0.228 -4.289 1.00 92.69 87 ALA A CA 1
ATOM 629 C C . ALA A 1 87 ? 3.294 0.688 -5.470 1.00 92.69 87 ALA A C 1
ATOM 631 O O . ALA A 1 87 ? 3.135 -0.051 -6.441 1.00 92.69 87 ALA A O 1
ATOM 632 N N . LEU A 1 88 ? 2.760 1.914 -5.437 1.00 89.38 88 LEU A N 1
ATOM 633 C CA . LEU A 1 88 ? 1.955 2.471 -6.536 1.00 89.38 88 LEU A CA 1
ATOM 634 C C . LEU A 1 88 ? 2.755 2.634 -7.832 1.00 89.38 88 LEU A C 1
ATOM 636 O O . LEU A 1 88 ? 2.216 2.554 -8.939 1.00 89.38 88 LEU A O 1
ATOM 640 N N . ARG A 1 89 ? 4.049 2.906 -7.699 1.00 86.94 89 ARG A N 1
ATOM 641 C CA . ARG A 1 89 ? 5.011 2.954 -8.794 1.00 86.94 89 ARG A CA 1
ATOM 642 C C . ARG A 1 89 ? 5.298 1.549 -9.326 1.00 86.94 89 ARG A C 1
ATOM 644 O O . ARG A 1 89 ? 5.279 1.368 -10.537 1.00 86.94 89 ARG A O 1
ATOM 651 N N . LEU A 1 90 ? 5.435 0.549 -8.458 1.00 87.56 90 LEU A N 1
ATOM 652 C CA . LEU A 1 90 ? 5.589 -0.856 -8.849 1.00 87.56 90 LEU A CA 1
ATOM 653 C C . LEU A 1 90 ? 4.315 -1.514 -9.390 1.00 87.56 90 LEU A C 1
ATOM 655 O O . LEU A 1 90 ? 4.379 -2.637 -9.861 1.00 87.56 90 LEU A O 1
ATOM 659 N N . LEU A 1 91 ? 3.149 -0.881 -9.318 1.00 87.31 91 LEU A N 1
ATOM 660 C CA . LEU A 1 91 ? 1.885 -1.476 -9.763 1.00 87.31 91 LEU A CA 1
ATOM 661 C C . LEU A 1 91 ? 1.162 -0.558 -10.759 1.00 87.31 91 LEU A C 1
ATOM 663 O O . LEU A 1 91 ? 0.020 -0.150 -10.514 1.00 87.31 91 LEU A O 1
ATOM 667 N N . PRO A 1 92 ? 1.809 -0.192 -11.883 1.00 82.06 92 PRO A N 1
ATOM 668 C CA . PRO A 1 92 ? 1.228 0.749 -12.828 1.00 82.06 92 PRO A CA 1
ATOM 669 C C . PRO A 1 92 ? -0.046 0.165 -13.451 1.00 82.06 92 PRO A C 1
ATOM 671 O O . PRO A 1 92 ? -0.024 -0.903 -14.053 1.00 82.06 92 PRO A O 1
ATOM 674 N N . GLY A 1 93 ? -1.171 0.868 -13.306 1.00 79.56 93 GLY A N 1
ATOM 675 C CA . GLY A 1 93 ? -2.450 0.449 -13.890 1.00 79.56 93 GLY A CA 1
ATOM 676 C C . GLY A 1 93 ? -3.074 -0.797 -13.253 1.00 79.56 93 GLY A C 1
ATOM 677 O O . GLY A 1 93 ? -3.979 -1.381 -13.847 1.00 79.56 93 GLY A O 1
ATOM 678 N N . ALA A 1 94 ? -2.609 -1.222 -12.073 1.00 85.62 94 ALA A N 1
ATOM 679 C CA . ALA A 1 94 ? -3.227 -2.337 -11.372 1.00 85.62 94 ALA A CA 1
ATOM 680 C C . ALA A 1 94 ? -4.632 -1.969 -10.863 1.00 85.62 94 ALA A C 1
ATOM 682 O O . ALA A 1 94 ? -4.850 -0.897 -10.298 1.00 85.62 94 ALA A O 1
ATOM 683 N N . GLU A 1 95 ? -5.578 -2.890 -11.025 1.00 83.75 95 GLU A N 1
ATOM 684 C CA . GLU A 1 95 ? -6.951 -2.748 -10.540 1.00 83.75 95 GLU A CA 1
ATOM 685 C C . GLU A 1 95 ? -7.151 -3.517 -9.232 1.00 83.75 95 GLU A C 1
ATOM 687 O O . GLU A 1 95 ? -6.654 -4.632 -9.069 1.00 83.75 95 GLU A O 1
ATOM 692 N N . VAL A 1 96 ? -7.938 -2.967 -8.307 1.00 84.19 96 VAL A N 1
ATOM 693 C CA . VAL A 1 96 ? -8.242 -3.632 -7.031 1.00 84.19 96 VAL A CA 1
ATOM 694 C C . VAL A 1 96 ? -9.346 -4.682 -7.211 1.00 84.19 96 VAL A C 1
ATOM 696 O O . VAL A 1 96 ? -10.492 -4.343 -7.524 1.00 84.19 96 VAL A O 1
ATOM 699 N N . ARG A 1 97 ? -9.048 -5.957 -6.931 1.00 79.06 97 ARG A N 1
ATOM 700 C CA . ARG A 1 97 ? -10.026 -7.054 -6.809 1.00 79.06 97 ARG A CA 1
ATOM 701 C C . ARG A 1 97 ? -10.201 -7.475 -5.349 1.00 79.06 97 ARG A C 1
ATOM 703 O O . ARG A 1 97 ? -9.243 -7.855 -4.681 1.00 79.06 97 ARG A O 1
ATOM 710 N N . GLY A 1 98 ? -11.450 -7.464 -4.876 1.00 66.25 98 GLY A N 1
ATOM 711 C CA . GLY A 1 98 ? -11.754 -7.747 -3.464 1.00 66.25 98 GLY A CA 1
ATOM 712 C C . GLY A 1 98 ? -11.043 -6.762 -2.525 1.00 66.25 98 GLY A C 1
ATOM 713 O O . GLY A 1 98 ? -10.359 -5.863 -3.009 1.00 66.25 98 GLY A O 1
ATOM 714 N N . PRO A 1 99 ? -11.205 -6.834 -1.200 1.00 65.69 99 PRO A N 1
ATOM 715 C CA . PRO A 1 99 ? -11.636 -7.982 -0.394 1.00 65.69 99 PRO A CA 1
ATOM 716 C C . PRO A 1 99 ? -13.134 -8.012 -0.067 1.00 65.69 99 PRO A C 1
ATOM 718 O O . PRO A 1 99 ? -13.855 -7.041 -0.318 1.00 65.69 99 PRO A O 1
ATOM 721 N N . ASP A 1 100 ? -13.568 -9.114 0.545 1.00 66.75 100 ASP A N 1
ATOM 722 C CA . ASP A 1 100 ? -14.891 -9.242 1.151 1.00 66.75 100 ASP A CA 1
ATOM 723 C C . ASP A 1 100 ? -14.928 -8.520 2.508 1.00 66.75 100 ASP A C 1
ATOM 725 O O . ASP A 1 100 ? -14.072 -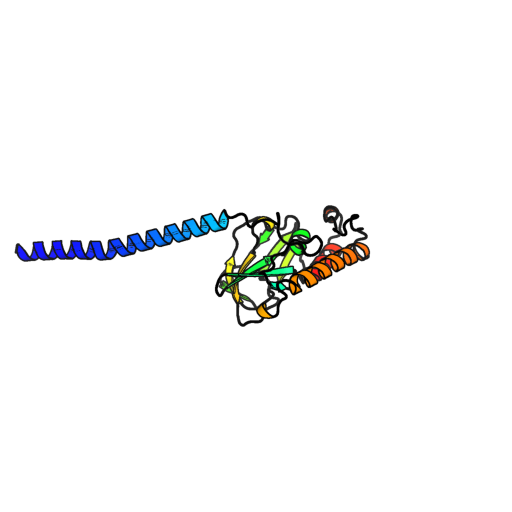8.708 3.377 1.00 66.75 100 ASP A O 1
ATOM 729 N N . ALA A 1 101 ? -15.929 -7.660 2.709 1.00 71.81 101 ALA A N 1
ATOM 730 C CA . ALA A 1 101 ? -16.141 -7.019 4.003 1.00 71.81 101 ALA A CA 1
ATOM 731 C C . ALA A 1 101 ? -16.533 -8.063 5.062 1.00 71.81 101 ALA A C 1
ATOM 733 O O . ALA A 1 101 ? -17.276 -9.001 4.783 1.00 71.81 101 ALA A O 1
ATOM 734 N N . GLY A 1 102 ? -16.069 -7.874 6.297 1.00 80.94 102 GLY A N 1
ATOM 735 C CA . GLY A 1 102 ? -16.344 -8.775 7.416 1.00 80.94 102 GLY A CA 1
ATOM 736 C C . GLY A 1 102 ? -15.329 -9.903 7.602 1.00 80.94 102 GLY A C 1
ATOM 737 O O . GLY A 1 102 ? -15.409 -10.582 8.623 1.00 80.94 102 GLY A O 1
ATOM 738 N N . GLN A 1 103 ? -14.370 -10.065 6.685 1.00 87.94 103 GLN A N 1
ATOM 739 C CA . GLN A 1 103 ? -13.283 -11.034 6.812 1.00 87.94 103 GLN A CA 1
ATOM 740 C C . GLN A 1 103 ? -12.356 -10.687 7.987 1.00 87.94 103 GLN A C 1
ATOM 742 O O . GLN A 1 103 ? -11.963 -9.530 8.169 1.00 87.94 103 GLN A O 1
ATOM 747 N N . GLU A 1 104 ? -11.999 -11.702 8.770 1.00 92.88 104 GLU A N 1
ATOM 748 C CA . GLU A 1 104 ? -10.936 -11.634 9.772 1.00 92.88 104 GLU A CA 1
ATOM 749 C C . GLU A 1 104 ? -9.605 -12.027 9.127 1.00 92.88 104 GLU A C 1
ATOM 751 O O . GLU A 1 104 ? -9.539 -12.967 8.336 1.00 92.88 104 GLU A O 1
ATOM 756 N N . LEU A 1 105 ? -8.558 -11.277 9.449 1.00 92.25 105 LEU A N 1
ATOM 757 C CA . LEU A 1 105 ? -7.221 -11.411 8.891 1.00 92.25 105 LEU A CA 1
ATOM 758 C C . LEU A 1 105 ? -6.214 -11.610 10.017 1.00 92.25 105 LEU A C 1
ATOM 760 O O . LEU A 1 105 ? -6.260 -10.919 11.040 1.00 92.25 105 LEU A O 1
ATOM 764 N N . GLN A 1 106 ? -5.255 -12.493 9.784 1.00 95.06 106 GLN A N 1
ATOM 765 C CA . GLN A 1 106 ? -3.977 -12.522 10.477 1.00 95.06 106 GLN A CA 1
ATOM 766 C C . GLN A 1 106 ? -2.937 -11.688 9.717 1.00 95.06 106 GLN A C 1
ATOM 768 O O . GLN A 1 106 ? -3.127 -11.302 8.562 1.00 95.06 106 GLN A O 1
ATOM 773 N N . ALA A 1 107 ? -1.811 -11.388 10.367 1.00 93.56 107 ALA A N 1
ATOM 774 C CA . ALA A 1 107 ? -0.680 -10.785 9.667 1.00 93.56 107 ALA A CA 1
ATOM 775 C C . ALA A 1 107 ? -0.162 -11.747 8.581 1.00 93.56 107 ALA A C 1
ATOM 777 O O . ALA A 1 107 ? 0.055 -12.927 8.846 1.00 93.56 107 ALA A O 1
ATOM 778 N N . GLY A 1 108 ? 0.038 -11.229 7.370 1.00 93.06 108 GLY A N 1
ATOM 779 C CA . GLY A 1 108 ? 0.406 -12.004 6.184 1.00 93.06 108 GLY A CA 1
ATOM 780 C C . GLY A 1 108 ? -0.779 -12.442 5.319 1.00 93.06 108 GLY A C 1
ATOM 781 O O . GLY A 1 108 ? -0.583 -12.657 4.123 1.00 93.06 108 GLY A O 1
ATOM 782 N N . ASP A 1 109 ? -2.001 -12.501 5.861 1.00 93.50 109 ASP A N 1
ATOM 783 C CA . ASP A 1 109 ? -3.182 -12.866 5.071 1.00 93.50 109 ASP A CA 1
ATOM 784 C C . ASP A 1 109 ? -3.475 -11.804 3.998 1.00 93.50 109 ASP A C 1
ATOM 786 O O . ASP A 1 109 ? -3.282 -10.613 4.254 1.00 93.50 109 ASP A O 1
ATOM 790 N N . PRO A 1 110 ? -3.970 -12.172 2.803 1.00 91.75 110 PRO A N 1
ATOM 791 C CA . PRO A 1 110 ? -4.270 -11.196 1.758 1.00 91.75 110 PRO A CA 1
ATOM 792 C C . PRO A 1 110 ? -5.366 -10.205 2.181 1.00 91.75 110 PRO A C 1
ATOM 794 O O . PRO A 1 110 ? -6.526 -10.583 2.338 1.00 91.75 110 PRO A O 1
ATOM 797 N N . LEU A 1 111 ? -5.019 -8.919 2.301 1.00 91.19 111 LEU A N 1
ATOM 798 C CA . LEU A 1 111 ? -5.977 -7.837 2.575 1.00 91.19 111 LEU A CA 1
ATOM 799 C C . LEU A 1 111 ? -6.718 -7.385 1.312 1.00 91.19 111 LEU A C 1
ATOM 801 O O . LEU A 1 111 ? -7.810 -6.837 1.395 1.00 91.19 111 LEU A O 1
ATOM 805 N N . ALA A 1 112 ? -6.098 -7.554 0.145 1.00 90.75 112 ALA A N 1
ATOM 806 C CA . ALA A 1 112 ? -6.651 -7.270 -1.174 1.00 90.75 112 ALA A CA 1
ATOM 807 C C . ALA A 1 112 ? -5.854 -8.054 -2.222 1.00 90.75 112 ALA A C 1
ATOM 809 O O . ALA A 1 112 ? -4.698 -8.411 -1.987 1.00 90.75 112 ALA A O 1
ATOM 810 N N . VAL A 1 113 ? -6.437 -8.281 -3.397 1.00 91.25 113 VAL A N 1
ATOM 811 C CA . VAL A 1 113 ? -5.718 -8.847 -4.542 1.00 91.25 113 VAL A CA 1
ATOM 812 C C . VAL A 1 113 ? -5.732 -7.823 -5.663 1.00 91.25 113 VAL A C 1
ATOM 814 O O . VAL A 1 113 ? -6.783 -7.335 -6.061 1.00 91.25 113 VAL A O 1
ATOM 817 N N . LEU A 1 114 ? -4.565 -7.464 -6.181 1.00 90.50 114 LEU A N 1
ATOM 818 C CA . LEU A 1 114 ? -4.462 -6.506 -7.276 1.00 90.50 114 LEU A CA 1
ATOM 819 C C . LEU A 1 114 ? -4.270 -7.241 -8.591 1.00 90.50 114 LEU A C 1
ATOM 821 O O . LEU A 1 114 ? -3.492 -8.187 -8.669 1.00 90.50 114 LEU A O 1
ATOM 825 N N . ARG A 1 115 ? -4.969 -6.803 -9.633 1.00 88.31 115 ARG A N 1
ATOM 826 C CA . ARG A 1 115 ? -4.810 -7.339 -10.980 1.00 88.31 115 ARG A CA 1
ATOM 827 C C . ARG A 1 115 ? -3.922 -6.415 -11.795 1.00 88.31 115 ARG A C 1
ATOM 829 O O . ARG A 1 115 ? -4.322 -5.294 -12.092 1.00 88.31 115 ARG A O 1
ATOM 836 N N . LEU A 1 116 ? -2.766 -6.916 -12.206 1.00 86.12 116 LEU A N 1
ATOM 837 C CA . LEU A 1 116 ? -1.828 -6.234 -13.091 1.00 86.12 116 LEU A CA 1
ATOM 838 C C . LEU A 1 116 ? -1.681 -7.056 -14.376 1.00 86.12 116 LEU A C 1
ATOM 840 O O . LEU A 1 116 ? -0.980 -8.067 -14.409 1.00 86.12 116 LEU A O 1
ATOM 844 N N . GLY A 1 117 ? -2.398 -6.664 -15.430 1.00 84.38 117 GLY A N 1
ATOM 845 C CA . GLY A 1 117 ? -2.500 -7.479 -16.643 1.00 84.38 117 GLY A CA 1
ATOM 846 C C . GLY A 1 117 ? -3.116 -8.854 -16.345 1.00 84.38 117 GLY A C 1
ATOM 847 O O . GLY A 1 117 ? -4.280 -8.929 -15.941 1.00 84.38 117 GLY A O 1
ATOM 848 N N . ALA A 1 118 ? -2.326 -9.917 -16.545 1.00 83.88 118 ALA A N 1
ATOM 849 C CA . ALA A 1 118 ? -2.674 -11.316 -16.255 1.00 83.88 118 ALA A CA 1
ATOM 850 C C . ALA A 1 118 ? -2.185 -11.809 -14.875 1.00 83.88 118 ALA A C 1
ATOM 852 O O . ALA A 1 118 ? -2.390 -12.971 -14.520 1.00 83.88 118 ALA A O 1
ATOM 853 N N . LEU A 1 119 ? -1.509 -10.951 -14.106 1.00 86.75 119 LEU A N 1
ATOM 854 C CA . LEU A 1 119 ? -1.025 -11.277 -12.771 1.00 86.75 119 LEU A CA 1
ATOM 855 C C . LEU A 1 119 ? -2.034 -10.857 -11.707 1.00 86.75 119 LEU A C 1
ATOM 857 O O . LEU A 1 119 ? -2.557 -9.743 -11.730 1.00 86.75 119 LEU A O 1
ATOM 861 N N . GLU A 1 120 ? -2.237 -11.734 -10.736 1.00 91.38 120 GLU A N 1
ATOM 862 C CA . GLU A 1 120 ? -2.840 -11.424 -9.448 1.00 91.38 120 GLU A CA 1
ATOM 863 C C . GLU A 1 120 ? -1.743 -11.251 -8.400 1.00 91.38 120 GLU A C 1
ATOM 865 O O . GLU A 1 120 ? -0.901 -12.130 -8.221 1.00 91.38 120 GLU A O 1
ATOM 870 N N . VAL A 1 121 ? -1.769 -10.125 -7.695 1.00 93.00 121 VAL A N 1
ATOM 871 C CA . VAL A 1 121 ? -0.781 -9.724 -6.692 1.00 93.00 121 VAL A CA 1
ATOM 872 C C . VAL A 1 121 ? -1.498 -9.587 -5.344 1.00 93.00 121 VAL A C 1
ATOM 874 O O . VAL A 1 121 ? -2.143 -8.562 -5.102 1.00 93.00 121 VAL A O 1
ATOM 877 N N . PRO A 1 122 ? -1.471 -10.615 -4.477 1.00 93.88 122 PRO A N 1
ATOM 878 C CA . PRO A 1 122 ? -2.075 -10.530 -3.150 1.00 93.88 122 PRO A CA 1
ATOM 879 C C . PRO A 1 122 ? -1.268 -9.581 -2.262 1.00 93.88 122 PRO A C 1
ATOM 881 O O . PRO A 1 122 ? -0.071 -9.776 -2.078 1.00 93.88 122 PRO A O 1
ATOM 884 N N . ILE A 1 123 ? -1.903 -8.564 -1.691 1.00 94.38 123 ILE A N 1
ATOM 885 C CA . ILE A 1 123 ? -1.247 -7.638 -0.765 1.00 94.38 123 ILE A CA 1
ATOM 886 C C . ILE A 1 123 ? -1.395 -8.193 0.655 1.00 94.38 123 ILE A C 1
ATOM 888 O O . ILE A 1 123 ? -2.528 -8.298 1.132 1.00 94.38 123 ILE A O 1
ATOM 892 N N . PRO A 1 124 ? -0.301 -8.579 1.333 1.00 94.44 124 PRO A N 1
ATOM 893 C CA . PRO A 1 124 ? -0.375 -9.165 2.665 1.00 94.44 124 PRO A CA 1
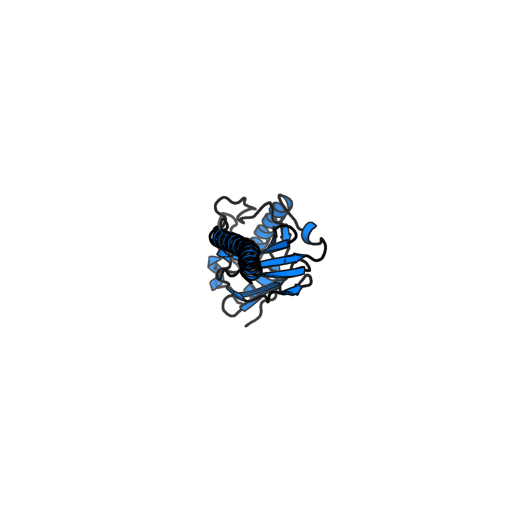ATOM 894 C C . PRO A 1 124 ? -0.758 -8.114 3.708 1.00 94.44 124 PRO A C 1
ATOM 896 O O . PRO A 1 124 ? -0.263 -6.985 3.690 1.00 94.44 124 PRO A O 1
ATOM 899 N N . SER A 1 125 ? -1.617 -8.491 4.651 1.00 94.62 125 SER A N 1
ATOM 900 C CA . SER A 1 125 ? -1.994 -7.640 5.773 1.00 94.62 125 SER A CA 1
ATOM 901 C C . SER A 1 125 ? -0.796 -7.440 6.702 1.00 94.62 125 SER A C 1
ATOM 903 O O . SER A 1 125 ? -0.224 -8.425 7.175 1.00 94.62 125 SER A O 1
ATOM 905 N N . PRO A 1 126 ? -0.411 -6.196 7.029 1.00 95.88 126 PRO A N 1
ATOM 906 C CA . PRO A 1 126 ? 0.702 -5.950 7.941 1.00 95.88 126 PRO A CA 1
ATOM 907 C C . PRO A 1 126 ? 0.359 -6.277 9.401 1.00 95.88 126 PRO A C 1
ATOM 909 O O . PRO A 1 126 ? 1.261 -6.430 10.222 1.00 95.88 126 PRO A O 1
ATOM 912 N N . VAL A 1 127 ? -0.931 -6.352 9.743 1.00 96.31 127 VAL A N 1
ATOM 913 C CA . VAL A 1 127 ? -1.423 -6.565 11.111 1.00 96.31 127 VAL A CA 1
ATOM 914 C C . VAL A 1 127 ? -2.700 -7.409 11.115 1.00 96.31 127 VAL A C 1
ATOM 916 O O . VAL A 1 127 ? -3.442 -7.386 10.130 1.00 96.31 127 VAL A O 1
ATOM 919 N N . PRO A 1 128 ? -2.994 -8.133 12.207 1.00 96.12 128 PRO A N 1
ATOM 920 C CA . PRO A 1 128 ? -4.267 -8.824 12.344 1.00 96.12 128 PRO A CA 1
ATOM 921 C C . PRO A 1 128 ? -5.419 -7.833 12.563 1.00 96.12 128 PRO A C 1
ATOM 923 O O . PRO A 1 128 ? -5.247 -6.759 13.152 1.00 96.12 128 PRO A O 1
ATOM 926 N N . GLY A 1 129 ? -6.614 -8.195 12.107 1.00 95.50 129 GLY A N 1
ATOM 927 C CA . GLY A 1 129 ? -7.786 -7.333 12.216 1.00 95.50 129 GLY A CA 1
ATOM 928 C C . GLY A 1 129 ? -8.995 -7.842 11.449 1.00 95.50 129 GLY A C 1
ATOM 929 O O . GLY A 1 129 ? -8.938 -8.861 10.770 1.00 95.50 129 GLY A O 1
ATOM 930 N N . LYS A 1 130 ? -10.095 -7.100 11.535 1.00 95.19 130 LYS A N 1
ATOM 931 C CA . LYS A 1 130 ? -11.325 -7.371 10.789 1.00 95.19 130 LYS A CA 1
ATOM 932 C C . LYS A 1 130 ? -11.581 -6.282 9.762 1.00 95.19 130 LYS A C 1
ATOM 934 O O . LYS A 1 130 ? -11.588 -5.103 10.108 1.00 95.19 130 LYS A O 1
ATOM 939 N N . ILE A 1 131 ? -11.849 -6.661 8.516 1.00 93.62 131 ILE A N 1
ATOM 940 C CA . ILE A 1 131 ? -12.207 -5.712 7.458 1.00 93.62 131 ILE A CA 1
ATOM 941 C C . ILE A 1 131 ? -13.606 -5.158 7.731 1.00 93.62 131 ILE A C 1
ATOM 943 O O . ILE A 1 131 ? -14.587 -5.902 7.761 1.00 93.62 131 ILE A O 1
ATOM 947 N N . VAL A 1 132 ? -13.709 -3.840 7.896 1.00 93.19 132 VAL A N 1
ATOM 948 C CA . VAL A 1 132 ? -14.982 -3.146 8.160 1.00 93.19 132 VAL A CA 1
ATOM 949 C C . VAL A 1 132 ? -15.461 -2.312 6.979 1.00 93.19 132 VAL A C 1
ATOM 951 O O . VAL A 1 132 ? -16.657 -2.049 6.868 1.00 93.19 132 VAL A O 1
ATOM 954 N N . ALA A 1 133 ? -14.555 -1.895 6.093 1.00 90.06 133 ALA A N 1
ATOM 955 C CA . ALA A 1 133 ? -14.913 -1.221 4.853 1.00 90.06 133 ALA A CA 1
ATOM 956 C C . ALA A 1 133 ? -13.844 -1.415 3.774 1.00 90.06 133 ALA A C 1
ATOM 958 O O . ALA A 1 133 ? -12.678 -1.684 4.061 1.00 90.06 133 ALA A O 1
ATOM 959 N N . ARG A 1 134 ? -14.253 -1.212 2.524 1.00 86.94 134 ARG A N 1
ATOM 960 C CA . ARG A 1 134 ? -13.395 -1.213 1.340 1.00 86.94 134 ARG A CA 1
ATOM 961 C C . ARG A 1 134 ? -13.518 0.130 0.629 1.00 86.94 134 ARG A C 1
ATOM 963 O O . ARG A 1 134 ? -14.578 0.754 0.665 1.00 86.94 134 ARG A O 1
ATOM 970 N N . ASN A 1 135 ? -12.448 0.555 -0.031 1.00 85.88 135 ASN A N 1
ATOM 971 C CA . ASN A 1 135 ? -12.513 1.677 -0.951 1.00 85.88 135 ASN A CA 1
ATOM 972 C C . ASN A 1 135 ? -13.103 1.247 -2.305 1.00 85.88 135 ASN A C 1
ATOM 974 O O . ASN A 1 135 ? -12.640 0.288 -2.922 1.00 85.88 135 ASN A O 1
ATOM 978 N N . GLU A 1 136 ? -14.130 1.959 -2.761 1.00 81.31 136 GLU A N 1
ATOM 979 C CA . GLU A 1 136 ? -14.847 1.670 -4.011 1.00 81.31 136 GLU A CA 1
ATOM 980 C C . GLU A 1 136 ? -14.166 2.274 -5.252 1.00 81.31 136 GLU A C 1
ATOM 982 O O . GLU A 1 136 ? -14.593 2.019 -6.381 1.00 81.31 136 GLU A O 1
ATOM 987 N N . ALA A 1 137 ? -13.104 3.066 -5.068 1.00 75.44 137 ALA A N 1
ATOM 988 C CA . ALA A 1 137 ? -12.326 3.609 -6.171 1.00 75.44 137 ALA A CA 1
ATOM 989 C C . ALA A 1 137 ? -11.721 2.483 -7.023 1.00 75.44 137 ALA A C 1
ATOM 991 O O . ALA A 1 137 ? -11.085 1.555 -6.522 1.00 75.44 137 ALA A O 1
ATOM 992 N N . ARG A 1 138 ? -11.931 2.575 -8.340 1.00 68.12 138 ARG A N 1
ATOM 993 C CA . ARG A 1 138 ? -11.423 1.59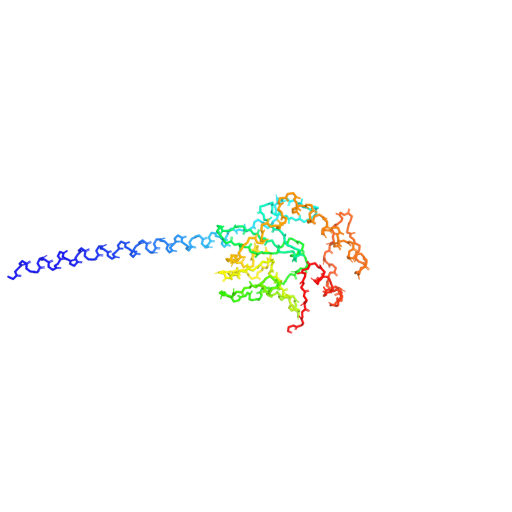0 -9.306 1.00 68.12 138 ARG A CA 1
ATOM 994 C C . ARG A 1 138 ? -9.934 1.752 -9.577 1.00 68.12 138 ARG A C 1
ATOM 996 O O . ARG A 1 138 ? -9.251 0.760 -9.808 1.00 68.12 138 ARG A O 1
ATOM 1003 N N . ASP A 1 139 ? -9.458 2.992 -9.560 1.00 72.44 139 ASP A N 1
ATOM 1004 C CA . ASP A 1 139 ? -8.056 3.317 -9.779 1.00 72.44 139 ASP A CA 1
ATOM 1005 C C . ASP A 1 139 ? -7.310 3.408 -8.439 1.00 72.44 139 ASP A C 1
ATOM 1007 O O . ASP A 1 139 ? -7.686 4.139 -7.522 1.00 72.44 139 ASP A O 1
ATOM 1011 N N . LEU A 1 140 ? -6.227 2.640 -8.352 1.00 78.19 140 LEU A N 1
ATOM 1012 C CA . LEU A 1 140 ? -5.383 2.487 -7.174 1.00 78.19 140 LEU A CA 1
ATOM 1013 C C . LEU A 1 140 ? -4.764 3.814 -6.717 1.00 78.19 140 LEU A C 1
ATOM 1015 O O . LEU A 1 140 ? -4.657 4.062 -5.514 1.00 78.19 140 LEU A O 1
ATOM 1019 N N . ARG A 1 141 ? -4.381 4.679 -7.669 1.00 76.81 141 ARG A N 1
ATOM 1020 C CA . ARG A 1 141 ? -3.749 5.973 -7.365 1.00 76.81 141 ARG A CA 1
ATOM 1021 C C . ARG A 1 141 ? -4.741 6.977 -6.796 1.00 76.81 141 ARG A C 1
ATOM 1023 O O . ARG A 1 141 ? -4.382 7.728 -5.895 1.00 76.81 141 ARG A O 1
ATOM 1030 N N . SER A 1 142 ? -5.977 6.977 -7.287 1.00 68.62 142 SER A N 1
ATOM 1031 C CA . SER A 1 142 ? -7.042 7.840 -6.765 1.00 68.62 142 SER A CA 1
ATOM 1032 C C . SER A 1 142 ? -7.700 7.300 -5.492 1.00 68.62 142 SER A C 1
ATOM 1034 O O . SER A 1 142 ? -8.236 8.086 -4.713 1.00 68.62 142 SER A O 1
ATOM 1036 N N . ALA A 1 143 ? -7.628 5.989 -5.229 1.00 71.19 143 ALA A N 1
ATOM 1037 C CA . ALA A 1 143 ? -8.195 5.382 -4.026 1.00 71.19 143 ALA A CA 1
ATOM 1038 C C . ALA A 1 143 ? -7.558 5.942 -2.745 1.00 71.19 143 ALA A C 1
ATOM 1040 O O . ALA A 1 143 ? -8.252 6.334 -1.801 1.00 71.19 143 ALA A O 1
ATOM 1041 N N . GLY A 1 144 ? -6.223 5.944 -2.703 1.00 80.38 144 GLY A N 1
ATOM 1042 C CA . GLY A 1 144 ? -5.415 6.381 -1.567 1.00 80.38 144 GLY A CA 1
ATOM 1043 C C . GLY A 1 144 ? -5.719 5.679 -0.230 1.00 80.38 144 GLY A C 1
ATOM 1044 O O . GLY A 1 144 ? -5.397 6.196 0.828 1.00 80.38 144 GLY A O 1
ATOM 1045 N N . TRP A 1 145 ? -6.425 4.553 -0.244 1.00 90.00 145 TRP A N 1
ATOM 1046 C CA . TRP A 1 145 ? -6.452 3.473 0.752 1.00 90.00 145 TRP A CA 1
ATOM 1047 C C . TRP A 1 145 ? -7.242 2.319 0.124 1.00 90.00 145 TRP A C 1
ATOM 1049 O O . TRP A 1 145 ? -8.081 2.556 -0.742 1.00 90.00 145 TRP A O 1
ATOM 1059 N N . LEU A 1 146 ? -6.973 1.081 0.528 1.00 90.94 146 LEU A N 1
ATOM 1060 C CA . LEU A 1 146 ? -7.615 -0.126 -0.002 1.00 90.94 146 LEU A CA 1
ATOM 1061 C C . LEU A 1 146 ? -8.753 -0.593 0.906 1.00 90.94 146 LEU A C 1
ATOM 1063 O O . LEU A 1 146 ? -9.875 -0.823 0.450 1.00 90.94 146 LEU A O 1
ATOM 1067 N N . VAL A 1 147 ? -8.458 -0.706 2.201 1.00 92.69 147 VAL A N 1
ATOM 1068 C CA . VAL A 1 147 ? -9.364 -1.249 3.218 1.00 92.69 147 VAL A CA 1
ATOM 1069 C C . VAL A 1 147 ? -9.324 -0.423 4.495 1.00 92.69 147 VAL A C 1
ATOM 1071 O O . VAL A 1 147 ? -8.316 0.201 4.820 1.00 92.69 147 VAL A O 1
ATOM 1074 N N . GLU A 1 148 ? -10.425 -0.431 5.232 1.00 94.19 148 GLU A N 1
ATOM 1075 C CA . GLU A 1 148 ? -10.481 0.010 6.619 1.00 94.19 148 GLU A CA 1
ATOM 1076 C C . GLU A 1 148 ? -10.668 -1.236 7.481 1.00 94.19 148 GLU A C 1
ATOM 1078 O O . GLU A 1 148 ? -11.550 -2.056 7.203 1.00 94.19 148 GLU A O 1
ATOM 1083 N N . ILE A 1 149 ? -9.839 -1.379 8.511 1.00 95.50 149 ILE A N 1
ATOM 1084 C CA . ILE A 1 149 ? -9.871 -2.511 9.432 1.00 95.50 149 ILE A CA 1
ATOM 1085 C C . ILE A 1 149 ? -10.075 -2.050 10.873 1.00 95.50 149 ILE A C 1
ATOM 1087 O O . ILE A 1 149 ? -9.625 -0.975 11.280 1.00 95.50 149 ILE A O 1
ATOM 1091 N N . GLU A 1 150 ? -10.718 -2.898 11.661 1.00 96.50 150 GLU A N 1
ATOM 1092 C CA . GLU A 1 150 ? -10.639 -2.875 13.115 1.00 96.50 150 GLU A CA 1
ATOM 1093 C C . GLU A 1 150 ? -9.446 -3.747 13.539 1.00 96.50 150 GLU A C 1
ATOM 1095 O O . GLU A 1 150 ? -9.478 -4.959 13.309 1.00 96.50 150 GLU A O 1
ATOM 1100 N N . PRO A 1 151 ? -8.353 -3.162 14.064 1.00 96.62 151 PRO A N 1
ATOM 1101 C CA . PRO A 1 151 ? -7.152 -3.923 14.380 1.00 96.62 151 PRO A CA 1
ATOM 1102 C C . PRO A 1 151 ? -7.361 -4.812 15.607 1.00 96.62 151 PRO A C 1
ATOM 1104 O O . PRO A 1 151 ? -7.980 -4.403 16.588 1.00 96.62 151 PRO A O 1
ATOM 1107 N N . VAL A 1 152 ? -6.760 -5.999 15.587 1.00 96.19 152 VAL A N 1
ATOM 1108 C CA . VAL A 1 152 ? -6.634 -6.841 16.779 1.00 96.19 152 VAL A CA 1
ATOM 1109 C C . VAL A 1 152 ? -5.276 -6.554 17.422 1.00 96.19 152 VAL A C 1
ATOM 1111 O O . VAL A 1 152 ? -4.223 -6.839 16.857 1.00 96.19 152 VAL A O 1
ATOM 1114 N N . GLY A 1 153 ? -5.290 -5.961 18.616 1.00 93.50 153 GLY A N 1
ATOM 1115 C CA . GLY A 1 153 ? -4.075 -5.589 19.343 1.00 93.50 153 GLY A CA 1
ATOM 1116 C C . GLY A 1 153 ? -3.347 -4.360 18.778 1.00 93.50 153 GLY A C 1
ATOM 1117 O O . GLY A 1 153 ? -3.893 -3.560 18.018 1.00 93.50 153 GLY A O 1
ATOM 1118 N N . GLU A 1 154 ? -2.087 -4.186 19.185 1.00 93.88 154 GLU A N 1
ATOM 1119 C CA . GLU A 1 154 ? -1.332 -2.940 18.974 1.00 93.88 154 GLU A CA 1
ATOM 1120 C C . GLU A 1 154 ? -0.086 -3.093 18.087 1.00 93.88 154 GLU A C 1
ATOM 1122 O O . GLU A 1 154 ? 0.751 -2.195 18.041 1.00 93.88 154 GLU A O 1
ATOM 1127 N N . ALA A 1 155 ? 0.035 -4.194 17.334 1.00 91.31 155 ALA A N 1
ATOM 1128 C CA . ALA A 1 155 ? 1.198 -4.461 16.475 1.00 91.31 155 ALA A CA 1
ATOM 1129 C C . ALA A 1 155 ? 1.488 -3.327 15.469 1.00 91.31 155 ALA A C 1
ATOM 1131 O O . ALA A 1 155 ? 2.637 -3.051 15.151 1.00 91.31 155 ALA A O 1
ATOM 1132 N N . HIS A 1 156 ? 0.460 -2.599 15.026 1.00 93.50 156 HIS A N 1
ATOM 1133 C CA . HIS A 1 156 ? 0.602 -1.439 14.140 1.00 93.50 156 HIS A CA 1
ATOM 1134 C C . HIS A 1 156 ? 1.406 -0.277 14.754 1.00 93.50 156 HIS A C 1
ATOM 1136 O O . HIS A 1 156 ? 1.855 0.604 14.022 1.00 93.50 156 HIS A O 1
ATOM 1142 N N . ARG A 1 157 ? 1.565 -0.224 16.085 1.00 94.00 157 ARG A N 1
ATOM 1143 C CA . ARG A 1 157 ? 2.275 0.864 16.777 1.00 94.00 157 ARG A CA 1
ATOM 1144 C C . ARG A 1 157 ? 3.794 0.751 16.696 1.00 94.00 157 ARG A C 1
ATOM 1146 O O . ARG A 1 157 ? 4.458 1.764 16.873 1.00 94.00 157 ARG A O 1
ATOM 1153 N N . SER A 1 158 ? 4.337 -0.438 16.429 1.00 94.44 158 SER A N 1
ATOM 1154 C CA . SER A 1 158 ? 5.783 -0.633 16.249 1.00 94.44 158 SER A CA 1
ATOM 1155 C C . SER A 1 158 ? 6.268 -0.281 14.841 1.00 94.44 158 SER A C 1
ATOM 1157 O O . SER A 1 158 ? 7.473 -0.252 14.599 1.00 94.44 158 SER A O 1
ATOM 1159 N N . LEU A 1 159 ? 5.346 -0.013 13.912 1.00 96.62 159 LEU A N 1
ATOM 1160 C CA . LEU A 1 159 ? 5.679 0.370 12.547 1.00 96.62 159 LEU A CA 1
ATOM 1161 C C . LEU A 1 159 ? 6.297 1.779 12.503 1.00 96.62 159 LEU A C 1
ATOM 1163 O O . LEU A 1 159 ? 5.850 2.665 13.239 1.00 96.62 159 LEU A O 1
ATOM 1167 N N . PRO A 1 160 ? 7.290 2.016 11.628 1.00 96.94 160 PRO A N 1
ATOM 1168 C CA . PRO A 1 160 ? 7.915 3.323 11.473 1.00 96.94 160 PRO A CA 1
ATOM 1169 C C . PRO A 1 160 ? 6.893 4.406 11.095 1.00 96.94 160 PRO A C 1
ATOM 1171 O O . PRO A 1 160 ? 6.034 4.195 10.239 1.00 96.94 160 PRO A O 1
ATOM 1174 N N . LYS A 1 161 ? 7.025 5.576 11.732 1.00 95.25 161 LYS A N 1
ATOM 1175 C CA . LYS A 1 161 ? 6.227 6.802 11.532 1.00 95.25 161 LYS A CA 1
ATOM 1176 C C . LYS A 1 161 ? 7.138 8.030 11.502 1.00 95.25 161 LYS A C 1
ATOM 1178 O O . LYS A 1 161 ? 8.272 7.951 11.982 1.00 95.25 161 LYS A O 1
ATOM 1183 N N . GLY A 1 162 ? 6.661 9.158 10.972 1.00 94.94 162 GLY A N 1
ATOM 1184 C CA . GLY A 1 162 ? 7.417 10.417 10.943 1.00 94.94 162 GLY A CA 1
ATOM 1185 C C . GLY A 1 162 ? 8.822 10.256 10.348 1.00 94.94 162 GLY A C 1
ATOM 1186 O O . GLY A 1 162 ? 8.991 9.675 9.277 1.00 94.94 162 GLY A O 1
ATOM 1187 N N . GLU A 1 163 ? 9.851 10.712 11.065 1.00 95.94 163 GLU A N 1
ATOM 1188 C CA . GLU A 1 163 ? 11.249 10.610 10.613 1.00 95.94 163 GLU A CA 1
ATOM 1189 C C . GLU A 1 163 ? 11.745 9.163 10.464 1.00 95.94 163 GLU A C 1
ATOM 1191 O O . GLU A 1 163 ? 12.527 8.874 9.560 1.00 95.94 163 GLU A O 1
ATOM 1196 N N . ALA A 1 164 ? 11.252 8.222 11.279 1.00 96.62 164 ALA A N 1
ATOM 1197 C CA . ALA A 1 164 ? 11.601 6.810 11.112 1.00 96.62 164 ALA A CA 1
ATOM 1198 C C . ALA A 1 164 ? 11.031 6.245 9.799 1.00 96.62 164 ALA A C 1
ATOM 1200 O O . ALA A 1 164 ? 11.713 5.492 9.105 1.00 96.62 164 ALA A O 1
ATOM 1201 N N . ALA A 1 165 ? 9.811 6.651 9.424 1.00 96.25 165 ALA A N 1
ATOM 1202 C CA . ALA A 1 165 ? 9.224 6.298 8.130 1.00 96.25 165 ALA A CA 1
ATOM 1203 C C . ALA A 1 165 ? 9.994 6.936 6.973 1.00 96.25 165 ALA A C 1
ATOM 1205 O O . ALA A 1 165 ? 10.296 6.258 5.994 1.00 96.25 165 ALA A O 1
ATOM 1206 N N . ARG A 1 166 ? 10.381 8.210 7.107 1.00 96.00 166 ARG A N 1
ATOM 1207 C CA . ARG A 1 166 ? 11.188 8.909 6.101 1.00 96.00 166 ARG A CA 1
ATOM 1208 C C . ARG A 1 166 ? 12.532 8.222 5.863 1.00 96.00 166 ARG A C 1
ATOM 1210 O O . ARG A 1 166 ? 12.917 8.009 4.713 1.00 96.00 166 ARG A O 1
ATOM 1217 N N . ALA A 1 167 ? 13.238 7.866 6.935 1.00 96.75 167 ALA A N 1
ATOM 1218 C CA . ALA A 1 167 ? 14.514 7.164 6.851 1.00 96.75 167 ALA A CA 1
ATOM 1219 C C . ALA A 1 167 ? 14.352 5.781 6.204 1.00 96.75 167 ALA A C 1
ATOM 1221 O O . ALA A 1 167 ? 15.131 5.430 5.319 1.00 96.75 167 ALA A O 1
ATOM 1222 N N . TRP A 1 168 ? 13.316 5.031 6.593 1.00 96.88 168 TRP A N 1
ATOM 1223 C CA . TRP A 1 168 ? 13.010 3.725 6.011 1.00 96.88 168 TRP A CA 1
ATOM 1224 C C . TRP A 1 168 ? 12.681 3.817 4.513 1.00 96.88 168 TRP A C 1
ATOM 1226 O O . TRP A 1 168 ? 13.318 3.142 3.710 1.00 96.88 168 TRP A O 1
ATOM 1236 N N . LEU A 1 169 ? 11.780 4.716 4.103 1.00 96.38 169 LEU A N 1
ATOM 1237 C CA . LEU A 1 169 ? 11.435 4.923 2.690 1.00 96.38 169 LEU A CA 1
ATOM 1238 C C . LEU A 1 169 ? 12.635 5.385 1.854 1.00 96.38 169 LEU A C 1
ATOM 1240 O O . LEU A 1 169 ? 12.786 4.970 0.709 1.00 96.38 169 LEU A O 1
ATOM 1244 N N . THR A 1 170 ? 13.519 6.208 2.426 1.00 95.06 170 THR A N 1
ATOM 1245 C CA . THR A 1 170 ? 14.763 6.627 1.758 1.00 95.06 170 THR A CA 1
ATOM 1246 C C . THR A 1 170 ? 15.680 5.428 1.496 1.00 95.06 170 THR A C 1
ATOM 1248 O O . THR A 1 170 ? 16.259 5.321 0.414 1.00 95.06 170 THR A O 1
ATOM 1251 N N . GLN A 1 171 ? 15.786 4.502 2.455 1.00 95.69 171 GLN A N 1
ATOM 1252 C CA . GLN A 1 171 ? 16.541 3.260 2.279 1.00 95.69 171 GLN A CA 1
ATOM 1253 C C . GLN A 1 171 ? 15.889 2.356 1.228 1.00 95.69 171 GLN A C 1
ATOM 1255 O O . GLN A 1 171 ? 16.591 1.862 0.348 1.00 95.69 171 GLN A O 1
ATOM 1260 N N . GLU A 1 172 ? 14.563 2.197 1.257 1.00 95.94 172 GLU A N 1
ATOM 1261 C CA . GLU A 1 172 ? 13.844 1.385 0.268 1.00 95.94 172 GLU A CA 1
ATOM 1262 C C . GLU A 1 172 ? 13.960 1.950 -1.152 1.00 95.94 172 GLU A C 1
ATOM 1264 O O . GLU A 1 172 ? 14.163 1.185 -2.095 1.00 95.94 172 GLU A O 1
ATOM 1269 N N . ALA A 1 173 ? 13.934 3.276 -1.319 1.00 92.00 173 ALA A N 1
ATOM 1270 C CA . ALA A 1 173 ? 14.188 3.920 -2.607 1.00 92.00 173 ALA A CA 1
ATOM 1271 C C . ALA A 1 173 ? 15.577 3.553 -3.161 1.00 92.00 173 ALA A C 1
ATOM 1273 O O . ALA A 1 173 ? 15.700 3.145 -4.318 1.00 92.00 173 ALA A O 1
ATOM 1274 N N . GLY A 1 174 ? 16.622 3.635 -2.328 1.00 90.88 174 GLY A N 1
ATOM 1275 C CA . GLY A 1 174 ? 17.979 3.229 -2.710 1.00 90.88 174 GLY A CA 1
ATOM 1276 C C . GLY A 1 174 ? 18.096 1.727 -2.990 1.00 90.88 174 GLY A C 1
ATOM 1277 O O . GLY A 1 174 ? 18.779 1.313 -3.932 1.00 90.88 174 GLY A O 1
ATOM 1278 N N . ARG A 1 175 ? 17.384 0.902 -2.215 1.00 93.31 175 ARG A N 1
ATOM 1279 C CA . ARG A 1 175 ? 17.323 -0.554 -2.390 1.00 93.31 175 ARG A CA 1
ATOM 1280 C C . ARG A 1 175 ? 16.682 -0.930 -3.722 1.00 93.31 175 ARG A C 1
ATOM 1282 O O . ARG A 1 175 ? 17.179 -1.836 -4.388 1.00 93.31 175 ARG A O 1
ATOM 1289 N N . LEU A 1 176 ? 15.637 -0.213 -4.136 1.00 90.50 176 LEU A N 1
ATOM 1290 C CA . LEU A 1 176 ? 14.981 -0.411 -5.426 1.00 90.50 176 LEU A CA 1
ATOM 1291 C C . LEU A 1 176 ? 15.885 -0.026 -6.599 1.00 90.50 176 LEU A C 1
ATOM 1293 O O . LEU A 1 176 ? 15.981 -0.803 -7.543 1.00 90.50 176 LEU A O 1
ATOM 1297 N N . VAL A 1 177 ? 16.587 1.111 -6.526 1.00 86.56 177 VAL A N 1
ATOM 1298 C CA . VAL A 1 177 ? 17.590 1.499 -7.540 1.00 86.56 177 VAL A CA 1
ATOM 1299 C C . VAL A 1 177 ? 18.644 0.406 -7.691 1.00 86.56 177 VAL A C 1
ATOM 1301 O O . VAL A 1 177 ? 18.853 -0.127 -8.776 1.00 86.56 177 VAL A O 1
ATOM 1304 N N . SER A 1 178 ? 19.225 -0.004 -6.565 1.00 88.12 178 SER A N 1
ATOM 1305 C CA . SER A 1 178 ? 20.235 -1.058 -6.507 1.00 88.12 178 SER A CA 1
ATOM 1306 C C . SER A 1 178 ? 19.740 -2.398 -7.069 1.00 88.12 178 SER A C 1
ATOM 1308 O O . SER A 1 178 ? 20.496 -3.127 -7.709 1.00 88.12 178 SER A O 1
ATOM 1310 N N . PHE A 1 179 ? 18.480 -2.757 -6.807 1.00 89.00 179 PHE A N 1
ATOM 1311 C CA . PHE A 1 179 ? 17.860 -3.967 -7.348 1.00 89.00 179 PHE A CA 1
ATOM 1312 C C . PHE A 1 179 ? 17.637 -3.851 -8.861 1.00 89.00 179 PHE A C 1
ATOM 1314 O O . PHE A 1 179 ? 17.964 -4.776 -9.600 1.00 89.00 179 PHE A O 1
ATOM 1321 N N . ALA A 1 180 ? 17.114 -2.716 -9.329 1.00 83.12 180 ALA A N 1
ATOM 1322 C CA . ALA A 1 180 ? 16.851 -2.471 -10.742 1.00 83.12 180 ALA A CA 1
ATOM 1323 C C . ALA A 1 180 ? 18.138 -2.526 -11.583 1.00 83.12 180 ALA A C 1
ATOM 1325 O O . ALA A 1 180 ? 18.154 -3.162 -12.637 1.00 83.12 180 ALA A O 1
ATOM 1326 N N . GLU A 1 181 ? 19.233 -1.951 -11.088 1.00 83.06 181 GLU A N 1
ATOM 1327 C CA . GLU A 1 181 ? 20.531 -1.988 -11.768 1.00 83.06 181 GLU A CA 1
ATOM 1328 C C . GLU A 1 181 ? 21.087 -3.412 -11.870 1.00 83.06 181 GLU A C 1
ATOM 1330 O O . GLU A 1 181 ? 21.481 -3.844 -12.953 1.00 83.06 181 GLU A O 1
ATOM 1335 N N . ARG A 1 182 ? 21.083 -4.169 -10.764 1.00 85.25 182 ARG A N 1
ATOM 1336 C CA . ARG A 1 182 ? 21.675 -5.516 -10.724 1.00 85.25 182 ARG A CA 1
ATOM 1337 C C . ARG A 1 182 ? 20.841 -6.575 -11.435 1.00 85.25 182 ARG A C 1
ATOM 1339 O O . ARG A 1 182 ? 21.383 -7.369 -12.196 1.00 85.25 182 ARG A O 1
ATOM 1346 N N . GLU A 1 183 ? 19.537 -6.604 -11.174 1.00 82.19 183 GLU A N 1
ATOM 1347 C CA . GLU A 1 183 ? 18.666 -7.705 -11.599 1.00 82.19 183 GLU A CA 1
ATOM 1348 C C . GLU A 1 183 ? 17.968 -7.406 -12.930 1.00 82.19 183 GLU A C 1
ATOM 1350 O O . GLU A 1 183 ? 17.713 -8.309 -13.737 1.00 82.19 183 GLU A O 1
ATOM 1355 N N . LEU A 1 184 ? 17.657 -6.132 -13.191 1.00 75.19 184 LEU A N 1
ATOM 1356 C CA . LEU A 1 184 ? 16.929 -5.713 -14.391 1.00 75.19 184 LEU A CA 1
ATOM 1357 C C . LEU A 1 184 ? 17.844 -5.085 -15.450 1.00 75.19 184 LEU A C 1
ATOM 1359 O O . LEU A 1 184 ? 17.441 -5.030 -16.609 1.00 75.19 184 LEU A O 1
ATOM 1363 N N . GLY A 1 185 ? 19.061 -4.663 -15.085 1.00 72.81 185 GLY A N 1
A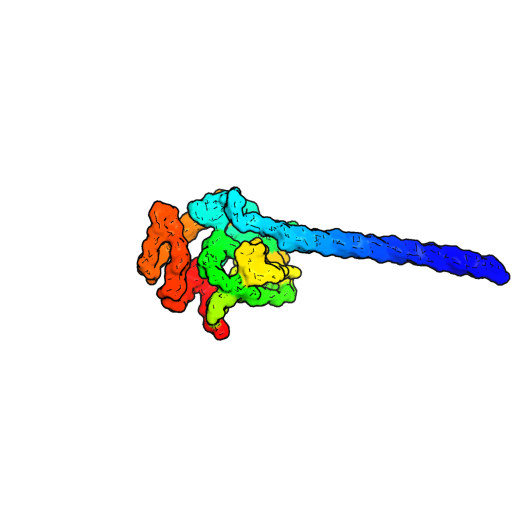TOM 1364 C CA . GLY A 1 185 ? 19.959 -3.916 -15.973 1.00 72.81 185 GLY A CA 1
ATOM 1365 C C . GLY A 1 185 ? 19.455 -2.503 -16.284 1.00 72.81 185 GLY A C 1
ATOM 1366 O O . GLY A 1 185 ? 19.853 -1.915 -17.287 1.00 72.81 185 GLY A O 1
ATOM 1367 N N . ILE A 1 186 ? 18.545 -1.975 -15.460 1.00 72.31 186 ILE A N 1
ATOM 1368 C CA . ILE A 1 186 ? 17.947 -0.650 -15.635 1.00 72.31 186 ILE A CA 1
ATOM 1369 C C . ILE A 1 186 ? 18.767 0.339 -14.812 1.00 72.31 186 ILE A C 1
ATOM 1371 O O . ILE A 1 186 ? 18.760 0.271 -13.585 1.00 72.31 186 ILE A O 1
ATOM 1375 N N . ALA A 1 187 ? 19.455 1.262 -15.483 1.00 66.88 187 ALA A N 1
ATOM 1376 C CA . ALA A 1 187 ? 20.128 2.370 -14.815 1.00 66.88 187 ALA A CA 1
ATOM 1377 C C . ALA A 1 187 ? 19.099 3.376 -14.277 1.00 66.88 187 ALA A C 1
ATOM 1379 O O . ALA A 1 187 ? 18.108 3.683 -14.951 1.00 66.88 187 ALA A O 1
ATOM 1380 N N . ALA A 1 188 ? 19.332 3.906 -13.076 1.00 62.44 188 ALA A N 1
ATOM 1381 C CA . ALA A 1 188 ? 18.570 5.053 -12.599 1.00 62.44 188 ALA A CA 1
ATOM 1382 C C . ALA A 1 188 ? 18.867 6.293 -13.460 1.00 62.44 188 ALA A C 1
ATOM 1384 O O . ALA A 1 188 ? 19.965 6.447 -13.994 1.00 62.44 188 ALA A O 1
ATOM 1385 N N . ALA A 1 189 ? 17.885 7.188 -13.592 1.00 63.22 189 ALA A N 1
ATOM 1386 C CA . ALA A 1 189 ? 18.126 8.497 -14.196 1.00 63.22 189 ALA A CA 1
ATOM 1387 C C . ALA A 1 189 ? 19.045 9.344 -13.291 1.00 63.22 189 ALA A C 1
ATOM 1389 O O . ALA A 1 189 ? 19.186 9.042 -12.104 1.00 63.22 189 ALA A O 1
ATOM 1390 N N . ASP A 1 190 ? 19.581 10.456 -13.809 1.00 54.78 190 ASP A N 1
ATOM 1391 C CA . ASP A 1 190 ? 20.531 11.363 -13.125 1.00 54.78 190 ASP A CA 1
ATOM 1392 C C . ASP A 1 190 ? 20.024 11.995 -11.798 1.00 54.78 190 ASP A C 1
ATOM 1394 O O . ASP A 1 190 ? 20.716 12.799 -11.178 1.00 54.78 190 ASP A O 1
ATOM 1398 N N . GLY A 1 191 ? 18.826 11.626 -11.328 1.00 58.22 191 GLY A N 1
ATOM 1399 C CA . GLY A 1 191 ? 18.249 11.998 -10.030 1.00 58.22 191 GLY A CA 1
ATOM 1400 C C . GLY A 1 191 ? 17.996 10.830 -9.065 1.00 58.22 191 GLY A C 1
ATOM 1401 O O . GLY A 1 191 ? 17.321 11.022 -8.056 1.00 58.22 191 GLY A O 1
ATOM 1402 N N . GLY A 1 192 ? 18.468 9.614 -9.364 1.00 58.75 192 GLY A N 1
ATOM 1403 C CA . GLY A 1 192 ? 18.247 8.426 -8.525 1.00 58.75 192 GLY A CA 1
ATOM 1404 C C . GLY A 1 192 ? 16.815 7.877 -8.563 1.00 58.75 192 GLY A C 1
ATOM 1405 O O . GLY A 1 192 ? 16.494 6.942 -7.831 1.00 58.75 192 GLY A O 1
ATOM 1406 N N . GLU A 1 193 ? 15.947 8.437 -9.409 1.00 64.00 193 GLU A N 1
ATOM 1407 C CA . GLU A 1 193 ? 14.615 7.904 -9.678 1.00 64.00 193 GLU A CA 1
ATOM 1408 C C . GLU A 1 193 ? 14.721 6.771 -10.704 1.00 64.00 193 GLU A C 1
ATOM 1410 O O . GLU A 1 193 ? 15.206 6.954 -11.828 1.00 64.00 193 GLU A O 1
ATOM 1415 N N . VAL A 1 194 ? 14.224 5.590 -10.334 1.00 60.91 194 VAL A N 1
ATOM 1416 C CA . VAL A 1 194 ? 13.981 4.525 -11.308 1.00 60.91 194 VAL A CA 1
ATOM 1417 C C . VAL A 1 194 ? 12.771 4.956 -12.123 1.00 60.91 194 VAL A C 1
ATOM 1419 O O . VAL A 1 194 ? 11.638 4.906 -11.646 1.00 60.91 194 VAL A O 1
ATOM 1422 N N . THR A 1 195 ? 12.986 5.408 -13.360 1.00 56.69 195 THR A N 1
ATOM 1423 C CA . THR A 1 195 ? 11.862 5.688 -14.253 1.00 56.69 195 THR A CA 1
ATOM 1424 C C . THR A 1 195 ? 11.278 4.357 -14.711 1.00 56.69 195 THR A C 1
ATOM 1426 O O . THR A 1 195 ? 11.731 3.719 -15.656 1.00 56.69 195 THR A O 1
ATOM 1429 N N . ILE A 1 196 ? 10.216 3.957 -14.027 1.00 53.81 196 ILE A N 1
ATOM 1430 C CA . ILE A 1 196 ? 9.431 2.733 -14.222 1.00 53.81 196 ILE A CA 1
ATOM 1431 C C . ILE A 1 196 ? 8.818 2.604 -15.633 1.00 53.81 196 ILE A C 1
ATOM 1433 O O . ILE A 1 196 ? 8.274 1.566 -15.995 1.00 53.81 196 ILE A O 1
ATOM 1437 N N . ARG A 1 197 ? 8.984 3.601 -16.512 1.00 47.38 197 ARG A N 1
ATOM 1438 C CA . ARG A 1 197 ? 8.577 3.513 -17.927 1.00 47.38 197 ARG A CA 1
ATOM 1439 C C . ARG A 1 197 ? 9.280 2.395 -18.722 1.00 47.38 197 ARG A C 1
ATOM 1441 O O . ARG A 1 197 ? 8.884 2.137 -19.847 1.00 47.38 197 ARG A O 1
ATOM 1448 N N . SER A 1 198 ? 10.274 1.711 -18.150 1.00 49.78 198 SER A N 1
ATOM 1449 C CA . SER A 1 198 ? 10.927 0.528 -18.737 1.00 49.78 198 SER A CA 1
ATOM 1450 C C . SER A 1 198 ? 10.233 -0.813 -18.422 1.00 49.78 198 SER A C 1
ATOM 1452 O O . SER A 1 198 ? 10.667 -1.850 -18.932 1.00 49.78 198 SER A O 1
ATOM 1454 N N . LEU A 1 199 ? 9.190 -0.846 -17.586 1.00 55.16 199 LEU A N 1
ATOM 1455 C CA . LEU A 1 199 ? 8.627 -2.114 -17.107 1.00 55.16 199 LEU A CA 1
ATOM 1456 C C . LEU A 1 199 ? 7.864 -2.933 -18.142 1.00 55.16 199 LEU A C 1
ATOM 1458 O O . LEU A 1 199 ? 7.795 -4.149 -17.992 1.00 55.16 199 LEU A O 1
ATOM 1462 N N . ASP A 1 200 ? 7.366 -2.306 -19.207 1.00 56.84 200 ASP A N 1
ATOM 1463 C CA . ASP A 1 200 ? 6.685 -3.018 -20.298 1.00 56.84 200 ASP A CA 1
ATOM 1464 C C . ASP A 1 200 ? 7.602 -4.058 -20.973 1.00 56.84 200 ASP A C 1
ATOM 1466 O O . ASP A 1 200 ? 7.131 -4.985 -21.629 1.00 56.84 200 ASP A O 1
ATOM 1470 N N . SER A 1 201 ? 8.920 -3.921 -20.790 1.00 63.66 201 SER A N 1
ATOM 1471 C CA . SER A 1 201 ? 9.949 -4.810 -21.336 1.00 63.66 201 SER A CA 1
ATOM 1472 C C . SER A 1 201 ? 10.562 -5.776 -20.313 1.00 63.66 201 SER A C 1
ATOM 1474 O O . SER A 1 201 ? 11.394 -6.607 -20.682 1.00 63.66 201 SER A O 1
ATOM 1476 N N . VAL A 1 202 ? 10.172 -5.694 -19.032 1.00 73.44 202 VAL A N 1
ATOM 1477 C CA . VAL A 1 202 ? 10.717 -6.565 -17.982 1.00 73.44 202 VAL A CA 1
ATOM 1478 C C . VAL A 1 202 ? 10.036 -7.937 -18.053 1.00 73.44 202 VAL A C 1
ATOM 1480 O O . VAL A 1 202 ? 8.810 -8.015 -17.968 1.00 73.44 202 VAL A O 1
ATOM 1483 N N . PRO A 1 203 ? 10.797 -9.043 -18.169 1.00 81.81 203 PRO A N 1
ATOM 1484 C CA . PRO A 1 203 ? 10.226 -10.384 -18.152 1.00 81.81 203 PRO A CA 1
ATOM 1485 C C . PRO A 1 203 ? 9.405 -10.650 -16.885 1.00 81.81 203 PRO A C 1
ATOM 1487 O O . PRO A 1 203 ? 9.811 -10.272 -15.784 1.00 81.81 203 PRO A O 1
ATOM 1490 N N . GLU A 1 204 ? 8.294 -11.380 -17.029 1.00 82.94 204 GLU A N 1
ATOM 1491 C CA . GLU A 1 204 ? 7.365 -11.708 -15.934 1.00 82.94 204 GLU A CA 1
ATOM 1492 C C . GLU A 1 204 ? 8.078 -12.302 -14.702 1.00 82.94 204 GLU A C 1
ATOM 1494 O O . GLU A 1 204 ? 7.711 -12.007 -13.570 1.00 82.94 204 GLU A O 1
ATOM 1499 N N . GLU A 1 205 ? 9.122 -13.110 -14.900 1.00 85.19 205 GLU A N 1
ATOM 1500 C CA . GLU A 1 205 ? 9.914 -13.712 -13.819 1.00 85.19 205 GLU A CA 1
ATOM 1501 C C . GLU A 1 205 ? 10.655 -12.668 -12.975 1.00 85.19 205 GLU A C 1
ATOM 1503 O O . GLU A 1 205 ? 10.542 -12.654 -11.748 1.00 85.19 205 GLU A O 1
ATOM 1508 N N . LYS A 1 206 ? 11.356 -11.741 -13.633 1.00 84.69 206 LYS A N 1
ATOM 1509 C CA . LYS A 1 206 ? 12.055 -10.643 -12.958 1.00 84.69 206 LYS A CA 1
ATOM 1510 C C . LYS A 1 206 ? 11.073 -9.706 -12.263 1.00 84.69 206 LYS A C 1
ATOM 1512 O O . LYS A 1 206 ? 11.339 -9.203 -11.174 1.00 84.69 206 LYS A O 1
ATOM 1517 N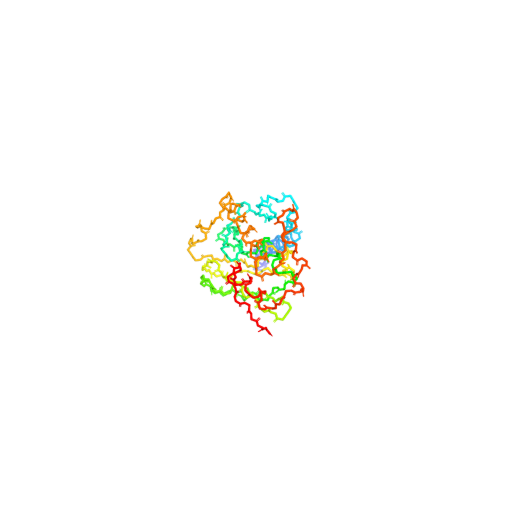 N . TRP A 1 207 ? 9.907 -9.523 -12.873 1.00 84.38 207 TRP A N 1
ATOM 1518 C CA . TRP A 1 207 ? 8.815 -8.761 -12.296 1.00 84.38 207 TRP A CA 1
ATOM 1519 C C . TRP A 1 207 ? 8.263 -9.408 -11.018 1.00 84.38 207 TRP A C 1
ATOM 1521 O O . TRP A 1 207 ? 8.126 -8.747 -9.991 1.00 84.38 207 TRP A O 1
ATOM 1531 N N . ARG A 1 208 ? 8.032 -10.725 -11.029 1.00 88.00 208 ARG A N 1
ATOM 1532 C CA . ARG A 1 208 ? 7.632 -11.498 -9.841 1.00 88.00 208 ARG A CA 1
ATOM 1533 C C . ARG A 1 208 ? 8.677 -11.422 -8.728 1.00 88.00 208 ARG A C 1
ATOM 1535 O O . ARG A 1 208 ? 8.297 -11.265 -7.571 1.00 88.00 208 ARG A O 1
ATOM 1542 N N . ALA A 1 209 ? 9.967 -11.498 -9.064 1.00 89.00 209 ALA A N 1
ATOM 1543 C CA . ALA A 1 209 ? 11.050 -11.349 -8.092 1.00 89.00 209 ALA A CA 1
ATOM 1544 C C . ALA A 1 209 ? 11.022 -9.965 -7.425 1.00 89.00 209 ALA A C 1
ATOM 1546 O O . ALA A 1 209 ? 11.106 -9.867 -6.202 1.00 89.00 209 ALA A O 1
ATOM 1547 N N . LEU A 1 210 ? 10.807 -8.910 -8.213 1.00 89.94 210 LEU A N 1
ATOM 1548 C CA . LEU A 1 210 ? 10.667 -7.548 -7.711 1.00 89.94 210 LEU A CA 1
ATOM 1549 C C . LEU A 1 210 ? 9.462 -7.406 -6.762 1.00 89.94 210 LEU A C 1
ATOM 1551 O O . LEU A 1 210 ? 9.599 -6.865 -5.664 1.00 89.94 210 LEU A O 1
ATOM 1555 N N . LEU A 1 211 ? 8.287 -7.920 -7.146 1.00 91.88 211 LEU A N 1
ATOM 1556 C CA . LEU A 1 211 ? 7.082 -7.858 -6.307 1.00 91.88 211 LEU A CA 1
ATOM 1557 C C . LEU A 1 211 ? 7.241 -8.661 -5.008 1.00 91.88 211 LEU A C 1
ATOM 1559 O O . LEU A 1 211 ? 6.819 -8.203 -3.945 1.00 91.88 211 LEU A O 1
ATOM 1563 N N . LYS A 1 212 ? 7.901 -9.821 -5.067 1.00 93.44 212 LYS A N 1
ATOM 1564 C CA . LYS A 1 212 ? 8.222 -10.623 -3.881 1.00 93.44 212 LYS A CA 1
ATOM 1565 C C . LYS A 1 212 ? 9.144 -9.869 -2.930 1.00 93.44 212 LYS A C 1
ATOM 1567 O O . LYS A 1 212 ? 8.920 -9.876 -1.719 1.00 93.44 212 LYS A O 1
ATOM 1572 N N . GLU A 1 213 ? 10.152 -9.197 -3.473 1.00 93.62 213 GLU A N 1
ATOM 1573 C CA . GLU A 1 213 ? 11.167 -8.510 -2.682 1.00 93.62 213 GLU A CA 1
ATOM 1574 C C . GLU A 1 213 ? 10.618 -7.274 -1.957 1.00 93.62 213 GLU A C 1
ATOM 1576 O O . GLU A 1 213 ? 10.897 -7.075 -0.768 1.00 93.62 213 GLU A O 1
ATOM 1581 N N . PHE A 1 214 ? 9.816 -6.459 -2.648 1.00 94.69 214 PHE A N 1
ATOM 1582 C CA . PHE A 1 214 ? 9.322 -5.186 -2.115 1.00 94.69 214 PHE A CA 1
ATOM 1583 C C . PHE A 1 214 ? 7.917 -5.296 -1.521 1.00 94.69 214 PHE A C 1
ATOM 1585 O O . PHE A 1 214 ? 7.688 -4.836 -0.410 1.00 94.69 214 PHE A O 1
ATOM 1592 N N . LEU A 1 215 ? 6.970 -5.963 -2.180 1.00 94.81 215 LEU A N 1
ATOM 1593 C CA . LEU A 1 215 ? 5.587 -6.033 -1.682 1.00 94.81 215 LEU A CA 1
ATOM 1594 C C . LEU A 1 215 ? 5.336 -7.212 -0.739 1.00 94.81 215 LEU A C 1
ATOM 1596 O O . LEU A 1 215 ? 4.217 -7.384 -0.259 1.00 94.81 215 LEU A O 1
ATOM 1600 N N . LYS A 1 216 ? 6.354 -8.053 -0.500 1.00 94.50 216 LYS A N 1
ATOM 1601 C CA . LYS A 1 216 ? 6.227 -9.325 0.235 1.00 94.50 216 LYS A CA 1
ATOM 1602 C C . LYS A 1 216 ? 5.095 -10.195 -0.328 1.00 94.50 216 LYS A C 1
ATOM 1604 O O . LYS A 1 216 ? 4.419 -10.910 0.404 1.00 94.50 216 LYS A O 1
ATOM 1609 N N . SER A 1 217 ? 4.895 -10.103 -1.644 1.00 89.62 217 SER A N 1
ATOM 1610 C CA . SER A 1 217 ? 3.773 -10.696 -2.361 1.00 89.62 217 SER A CA 1
ATOM 1611 C C . SER A 1 217 ? 4.260 -11.679 -3.414 1.00 89.62 217 SER A C 1
ATOM 1613 O O . SER A 1 217 ? 5.105 -11.350 -4.248 1.00 89.62 217 SER A O 1
ATOM 1615 N N . GLU A 1 218 ? 3.690 -12.880 -3.416 1.00 89.19 218 GLU A N 1
ATOM 1616 C CA . GLU A 1 218 ? 3.908 -13.848 -4.485 1.00 89.19 218 GLU A CA 1
ATOM 1617 C C . GLU A 1 218 ? 2.809 -13.701 -5.536 1.00 89.19 218 GLU A C 1
ATOM 1619 O O . GLU A 1 218 ? 1.696 -14.211 -5.390 1.00 89.19 218 GLU A O 1
ATOM 1624 N N . ALA A 1 219 ? 3.123 -12.972 -6.609 1.00 85.38 219 ALA A N 1
ATOM 1625 C CA . ALA A 1 219 ? 2.207 -12.826 -7.729 1.00 85.38 219 ALA A CA 1
ATOM 1626 C C . ALA A 1 219 ? 1.922 -14.192 -8.378 1.00 85.38 219 ALA A C 1
ATOM 1628 O O . ALA A 1 219 ? 2.809 -15.038 -8.497 1.00 85.38 219 ALA A O 1
ATOM 1629 N N . ARG A 1 220 ? 0.700 -14.411 -8.858 1.00 87.12 220 ARG A N 1
ATOM 1630 C CA . ARG A 1 220 ? 0.259 -15.646 -9.534 1.00 87.12 220 ARG A CA 1
ATOM 1631 C C . ARG A 1 220 ? -0.456 -15.306 -10.837 1.00 87.12 220 ARG A C 1
ATOM 1633 O O . ARG A 1 220 ? -0.938 -14.191 -10.989 1.00 87.12 220 ARG A O 1
ATOM 1640 N N . ARG A 1 221 ? -0.496 -16.234 -11.799 1.00 81.62 221 ARG A N 1
ATOM 1641 C CA . ARG A 1 221 ? -1.351 -16.033 -12.982 1.00 81.62 221 ARG A CA 1
ATOM 1642 C C . ARG A 1 221 ? -2.808 -16.230 -12.564 1.00 81.62 221 ARG A C 1
ATOM 1644 O O . ARG A 1 221 ? -3.089 -17.208 -11.870 1.00 81.62 221 ARG A O 1
ATOM 1651 N N . GLY A 1 222 ? -3.658 -15.271 -12.923 1.00 70.88 222 GLY A N 1
ATOM 1652 C CA . GLY A 1 222 ? -5.109 -15.319 -12.710 1.00 70.88 222 GLY A CA 1
ATOM 1653 C C . GLY A 1 222 ? -5.882 -15.817 -13.919 1.00 70.88 222 GLY A C 1
ATOM 1654 O O . GLY A 1 222 ? -5.242 -16.138 -14.946 1.00 70.88 222 GLY A O 1
#

Nearest PDB structures (foldseek):
  5a35-assembly1_A  TM=8.031E-01  e=1.013E-03  Streptococcus pyogenes str. Manfredo
  2evb-assembly1_A  TM=7.369E-01  e=3.103E-02  Pyrococcus horikoshii OT3
  2d5d-assembly1_A  TM=7.567E-01  e=6.007E-02  Pyrococcus horikoshii OT3
  5gu9-assembly1_A  TM=7.313E-01  e=8.612E-02  Pyrococcus horikoshii OT3
  3bg5-assembly3_B  TM=4.750E-01  e=1.261E-02  Staphylococcus aureus